Protein AF-A0A0G4KT02-F1 (afdb_monomer)

Secondary structure (DSSP, 8-state):
--------------------------------------PPPTT--TTS---TTT-TTT---HHHHHT-TTS-HHHHHS------GGGHHHHHHHHHHHHHHHHH-----------STT--HHHHHHHHHHHS--EEEEEEESTTSHHHHHHHHHHH-HHHHTT-SS--EEEEE-SS---STTHHHHSPPHHHHHHHHHHHHT-

Solvent-accessible surface area (backbone atoms only — not comparable to full-atom values): 13321 Å² total; per-residue (Å²): 140,84,84,87,87,88,79,90,83,81,91,79,91,79,86,83,80,93,80,88,82,86,88,88,81,85,76,81,77,79,70,76,73,69,80,71,68,86,71,75,59,95,84,70,66,94,80,61,86,79,57,49,80,74,36,86,91,63,29,83,42,74,68,55,58,54,71,41,83,88,56,55,71,67,73,56,74,47,89,81,78,88,72,58,78,93,51,55,61,54,59,37,49,52,58,20,48,53,50,41,34,74,74,70,70,54,86,82,89,86,82,82,70,94,40,86,77,85,47,69,58,66,67,51,44,55,50,32,49,73,65,19,52,50,78,38,76,44,63,55,35,54,68,94,24,73,53,46,56,52,47,48,56,47,58,68,35,69,77,35,40,78,35,48,73,31,76,70,42,71,47,36,7,50,90,61,80,90,44,84,94,50,36,77,77,38,38,65,44,40,68,62,52,38,54,49,54,52,56,46,75,73,99

Foldseek 3Di:
DDDDDDDDDDDDDDDDDDDDDDDDDDDDPPPPPPPPPDDDDVPDDPDDDDPLCPPLVNNPDPVNVLVDPPDDPCVNPDDDDDDDLFCVCVVLLVLLQVVCCVPVVDHDDDDDQVDLPPTDLPVVLVVCLVVLAAEAFDAAAPPPDSLVVNQVSQCPDPSNVVSHPFRHHYQYFHPDDQDDVCNVVRGRGSVNSNVVVVVRVVD

Organism: Verticillium longisporum (NCBI:txid100787)

Mean predicted aligned error: 16.71 Å

Nearest PDB structures (foldseek):
  1olx-assembly1_B-2  TM=9.847E-01  e=4.112E-10  Homo sapiens
  2beu-assembly1_B  TM=9.847E-01  e=1.468E-09  Homo sapiens
  2bew-assembly1_B  TM=9.847E-01  e=2.243E-09  Homo sapiens
  1umd-assembly1_D  TM=9.833E-01  e=1.152E-07  Thermus thermophilus
  1qs0-assembly1_B-2  TM=9.421E-01  e=9.602E-08  Pseudomonas putida

Structure (mmCIF, N/CA/C/O backbone):
data_AF-A0A0G4KT02-F1
#
_entry.id   AF-A0A0G4KT02-F1
#
loop_
_atom_site.group_PDB
_atom_site.id
_atom_site.type_symbol
_atom_site.label_atom_id
_atom_site.label_alt_id
_atom_site.label_comp_id
_atom_site.label_asym_id
_atom_site.label_entity_id
_atom_site.label_seq_id
_atom_site.pdbx_PDB_ins_code
_atom_site.Cartn_x
_atom_site.Cartn_y
_atom_site.Cartn_z
_atom_site.occupancy
_atom_site.B_iso_or_equiv
_atom_site.auth_seq_id
_atom_site.auth_comp_id
_atom_site.auth_asym_id
_atom_site.auth_atom_id
_atom_site.pdbx_PDB_model_num
ATOM 1 N N . MET A 1 1 ? 73.104 -43.450 4.429 1.00 35.16 1 MET A N 1
ATOM 2 C CA . MET A 1 1 ? 73.882 -43.565 3.170 1.00 35.16 1 MET A CA 1
ATOM 3 C C . MET A 1 1 ? 73.059 -42.929 2.061 1.00 35.16 1 MET A C 1
ATOM 5 O O . MET A 1 1 ? 71.921 -43.330 1.926 1.00 35.16 1 MET A O 1
ATOM 9 N N . LYS A 1 2 ? 73.488 -41.947 1.274 1.00 35.50 2 LYS A N 1
ATOM 10 C CA . LYS A 1 2 ? 74.713 -41.144 1.211 1.00 35.50 2 LYS A CA 1
ATOM 11 C C . LYS A 1 2 ? 74.289 -39.761 0.696 1.00 35.50 2 LYS A C 1
ATOM 13 O O . LYS A 1 2 ? 73.490 -39.660 -0.227 1.00 35.50 2 LYS A O 1
ATOM 18 N N . LEU A 1 3 ? 74.832 -38.737 1.340 1.00 27.72 3 LEU A N 1
ATOM 19 C CA . LEU A 1 3 ? 74.834 -37.345 0.917 1.00 27.72 3 LEU A CA 1
ATOM 20 C C . LEU A 1 3 ? 75.846 -37.136 -0.226 1.00 27.72 3 LEU A C 1
ATOM 22 O O . LEU A 1 3 ? 76.930 -37.711 -0.155 1.00 27.72 3 LEU A O 1
ATOM 26 N N . SER A 1 4 ? 75.476 -36.223 -1.141 1.00 33.12 4 SER A N 1
ATOM 27 C CA . SER A 1 4 ? 76.313 -35.181 -1.784 1.00 33.12 4 SER A CA 1
ATOM 28 C C . SER A 1 4 ? 77.440 -35.625 -2.749 1.00 33.12 4 SER A C 1
ATOM 30 O O . SER A 1 4 ? 77.662 -36.825 -2.903 1.00 33.12 4 SER A O 1
ATOM 32 N N . PRO A 1 5 ? 78.238 -34.717 -3.367 1.00 53.31 5 PRO A N 1
ATOM 33 C CA . PRO A 1 5 ? 78.073 -33.291 -3.746 1.00 53.31 5 PRO A CA 1
ATOM 34 C C . PRO A 1 5 ? 78.621 -32.988 -5.183 1.00 53.31 5 PRO A C 1
ATOM 36 O O . PRO A 1 5 ? 78.974 -33.900 -5.922 1.00 53.31 5 PRO A O 1
ATOM 39 N N . LEU A 1 6 ? 78.844 -31.688 -5.471 1.00 33.28 6 LEU A N 1
ATOM 40 C CA . LEU A 1 6 ? 79.852 -31.066 -6.374 1.00 33.28 6 LEU A CA 1
ATOM 41 C C . LEU A 1 6 ? 79.262 -30.507 -7.688 1.00 33.28 6 LEU A C 1
ATOM 43 O O . LEU A 1 6 ? 78.519 -31.190 -8.368 1.00 33.28 6 LEU A O 1
ATOM 47 N N . ARG A 1 7 ? 79.582 -29.296 -8.159 1.00 34.81 7 ARG A N 1
ATOM 48 C CA . ARG A 1 7 ? 80.461 -28.216 -7.680 1.00 34.81 7 ARG A CA 1
ATOM 49 C C . ARG A 1 7 ? 80.182 -26.955 -8.515 1.00 34.81 7 ARG A C 1
ATOM 51 O O . ARG A 1 7 ? 79.863 -27.049 -9.694 1.00 34.81 7 ARG A O 1
ATOM 58 N N . ASN A 1 8 ? 80.399 -25.804 -7.886 1.00 34.53 8 ASN A N 1
ATOM 59 C CA . ASN A 1 8 ? 80.547 -24.469 -8.472 1.00 34.53 8 ASN A CA 1
ATOM 60 C C . ASN A 1 8 ? 81.383 -24.417 -9.763 1.00 34.53 8 ASN A C 1
ATOM 62 O O . ASN A 1 8 ? 82.453 -25.020 -9.808 1.00 34.53 8 ASN A O 1
ATOM 66 N N . ALA A 1 9 ? 81.028 -23.511 -10.681 1.00 34.69 9 ALA A N 1
ATOM 67 C CA . ALA A 1 9 ? 82.019 -22.692 -11.382 1.00 34.69 9 ALA A CA 1
ATOM 68 C C . ALA A 1 9 ? 81.416 -21.362 -11.864 1.00 34.69 9 ALA A C 1
ATOM 70 O O . ALA A 1 9 ? 80.317 -21.298 -12.403 1.00 34.69 9 ALA A O 1
ATOM 71 N N . ALA A 1 10 ? 82.166 -20.299 -11.606 1.00 35.16 10 ALA A N 1
ATOM 72 C CA . ALA A 1 10 ? 81.823 -18.900 -11.776 1.00 35.16 10 ALA A CA 1
ATOM 73 C C . ALA A 1 10 ? 81.964 -18.377 -13.224 1.00 35.16 10 ALA A C 1
ATOM 75 O O . ALA A 1 10 ? 82.681 -18.952 -14.035 1.00 35.16 10 ALA A O 1
ATOM 76 N N . ARG A 1 11 ? 81.424 -17.162 -13.422 1.00 32.84 11 ARG A N 1
ATOM 77 C CA . ARG A 1 11 ? 81.852 -16.100 -14.365 1.00 32.84 11 ARG A CA 1
ATOM 78 C C . ARG A 1 11 ? 81.685 -16.356 -15.871 1.00 32.84 11 ARG A C 1
ATOM 80 O O . ARG A 1 11 ? 82.490 -17.046 -16.481 1.00 32.84 11 ARG A O 1
ATOM 87 N N . ARG A 1 12 ? 80.854 -15.518 -16.506 1.00 30.81 12 ARG A N 1
ATOM 88 C CA . ARG A 1 12 ? 81.332 -14.549 -17.516 1.00 30.81 12 ARG A CA 1
ATOM 89 C C . ARG A 1 12 ? 80.257 -13.521 -17.867 1.00 30.81 12 ARG A C 1
ATOM 91 O O . ARG A 1 12 ? 79.160 -13.869 -18.278 1.00 30.81 12 ARG A O 1
ATOM 98 N N . ALA A 1 13 ? 80.617 -12.253 -17.703 1.00 39.06 13 ALA A N 1
ATOM 99 C CA . ALA A 1 13 ? 79.930 -11.127 -18.310 1.00 39.06 13 ALA A CA 1
ATOM 100 C C . ALA A 1 13 ? 80.112 -11.179 -19.833 1.00 39.06 13 ALA A C 1
ATOM 102 O O . ALA A 1 13 ? 81.234 -11.377 -20.300 1.00 39.06 13 ALA A O 1
ATOM 103 N N . LEU A 1 14 ? 79.037 -10.957 -20.586 1.00 33.41 14 LEU A N 1
ATOM 104 C CA . LEU A 1 14 ? 79.104 -10.550 -21.986 1.00 33.41 14 LEU A CA 1
ATOM 105 C C . LEU A 1 14 ? 77.884 -9.676 -22.300 1.00 33.41 14 LEU A C 1
ATOM 107 O O . LEU A 1 14 ? 76.748 -10.136 -22.248 1.00 33.41 14 LEU A O 1
ATOM 111 N N . ALA A 1 15 ? 78.138 -8.406 -22.600 1.00 40.41 15 ALA A N 1
ATOM 112 C CA . ALA A 1 15 ? 77.192 -7.535 -23.284 1.00 40.41 15 ALA A CA 1
ATOM 113 C C . ALA A 1 15 ? 77.293 -7.768 -24.802 1.00 40.41 15 ALA A C 1
ATOM 115 O O . ALA A 1 15 ? 78.390 -8.037 -25.296 1.00 40.41 15 ALA A O 1
ATOM 116 N N . PRO A 1 16 ? 76.195 -7.584 -25.549 1.00 39.22 16 PRO A N 1
ATOM 117 C CA . PRO A 1 16 ? 76.281 -7.006 -26.891 1.00 39.22 16 PRO A CA 1
ATOM 118 C C . PRO A 1 16 ? 75.271 -5.849 -27.020 1.00 39.22 16 PRO A C 1
ATOM 120 O O . PRO A 1 16 ? 74.102 -5.961 -26.673 1.00 39.22 16 PRO A O 1
ATOM 123 N N . SER A 1 17 ? 75.765 -4.628 -27.211 1.00 30.53 17 SER A N 1
ATOM 124 C CA . SER A 1 17 ? 75.920 -3.944 -28.505 1.00 30.53 17 SER A CA 1
ATOM 125 C C . SER A 1 17 ? 74.620 -3.318 -29.016 1.00 30.53 17 SER A C 1
ATOM 127 O O . SER A 1 17 ? 73.677 -3.998 -29.405 1.00 30.53 17 SER A O 1
ATOM 129 N N . ARG A 1 18 ? 74.625 -1.982 -29.035 1.00 35.19 18 ARG A N 1
ATOM 130 C CA . ARG A 1 18 ? 73.623 -1.120 -29.659 1.00 35.19 18 ARG A CA 1
ATOM 131 C C . ARG A 1 18 ? 73.418 -1.520 -31.122 1.00 35.19 18 ARG A C 1
ATOM 133 O O . ARG A 1 18 ? 74.377 -1.531 -31.888 1.00 35.19 18 ARG A O 1
ATOM 140 N N . THR A 1 19 ? 72.171 -1.731 -31.519 1.00 32.94 19 THR A N 1
ATOM 141 C CA . THR A 1 19 ? 71.766 -1.674 -32.925 1.00 32.94 19 THR A CA 1
ATOM 142 C C . THR A 1 19 ? 70.564 -0.749 -33.014 1.00 32.94 19 THR A C 1
ATOM 144 O O . THR A 1 19 ? 69.491 -1.026 -32.490 1.00 32.94 19 THR A O 1
ATOM 147 N N . SER A 1 20 ? 70.798 0.415 -33.605 1.00 38.41 20 SER A N 1
ATOM 148 C CA . SER A 1 20 ? 69.801 1.420 -33.936 1.00 38.41 20 SER A CA 1
ATOM 149 C C . SER A 1 20 ? 69.213 1.119 -35.312 1.00 38.41 20 SER A C 1
ATOM 151 O O . SER A 1 20 ? 69.963 1.107 -36.286 1.00 38.41 20 SER A O 1
ATOM 153 N N . CYS A 1 21 ? 67.896 0.971 -35.423 1.00 27.12 21 CYS A N 1
ATOM 154 C CA . CYS A 1 21 ? 67.166 1.441 -36.600 1.00 27.12 21 CYS A CA 1
ATOM 155 C C . CYS A 1 21 ? 65.684 1.623 -36.261 1.00 27.12 21 CYS A C 1
ATOM 157 O O . CYS A 1 21 ? 65.100 0.832 -35.526 1.00 27.12 21 CYS A O 1
ATOM 159 N N . LEU A 1 22 ? 65.136 2.736 -36.733 1.00 36.19 22 LEU A N 1
ATOM 160 C CA . LEU A 1 22 ? 63.852 3.315 -36.365 1.00 36.19 22 LEU A CA 1
ATOM 161 C C . LEU A 1 22 ? 62.730 2.896 -37.338 1.00 36.19 22 LEU A C 1
ATOM 163 O O . LEU A 1 22 ? 63.006 2.584 -38.488 1.00 36.19 22 LEU A O 1
ATOM 167 N N . THR A 1 23 ? 61.501 3.078 -36.836 1.00 34.91 23 THR A N 1
ATOM 168 C CA . THR A 1 23 ? 60.241 3.514 -37.486 1.00 34.91 23 THR A CA 1
ATOM 169 C C . THR A 1 23 ? 59.130 2.521 -37.876 1.00 34.91 23 THR A C 1
ATOM 171 O O . THR A 1 23 ? 59.315 1.500 -38.527 1.00 34.91 23 THR A O 1
ATOM 174 N N . SER A 1 24 ? 57.919 3.004 -37.542 1.00 35.91 24 SER A N 1
ATOM 175 C CA . SER A 1 24 ? 56.542 2.606 -37.889 1.00 35.91 24 SER A CA 1
ATOM 176 C C . SER A 1 24 ? 55.888 1.537 -37.000 1.00 35.91 24 SER A C 1
ATOM 178 O O . SER A 1 24 ? 56.468 0.495 -36.746 1.00 35.91 24 SER A O 1
ATOM 180 N N . SER A 1 25 ? 54.672 1.683 -36.471 1.00 37.66 25 SER A N 1
ATOM 181 C CA . SER A 1 25 ? 53.755 2.818 -36.285 1.00 37.66 25 SER A CA 1
ATOM 182 C C . SER A 1 25 ? 52.551 2.301 -35.481 1.00 37.66 25 SER A C 1
ATOM 184 O O . SER A 1 25 ? 52.018 1.249 -35.815 1.00 37.66 25 SER A O 1
ATOM 186 N N . LEU A 1 26 ? 52.103 3.092 -34.497 1.00 41.34 26 LEU 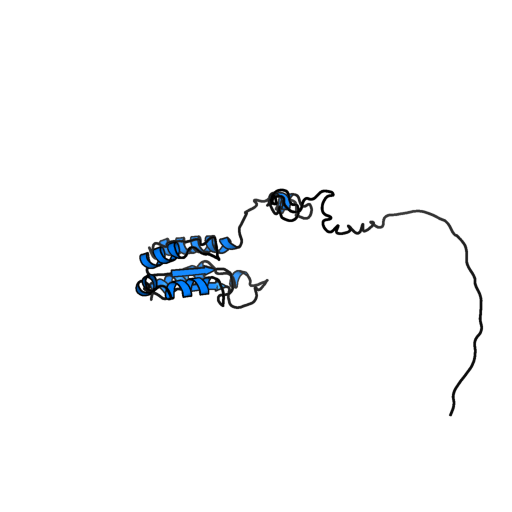A N 1
ATOM 187 C CA . LEU A 1 26 ? 50.754 3.102 -33.903 1.00 41.34 26 LEU A CA 1
ATOM 188 C C . LEU A 1 26 ? 50.296 1.851 -33.125 1.00 41.34 26 LEU A C 1
ATOM 190 O O . LEU A 1 26 ? 49.384 1.139 -33.531 1.00 41.34 26 LEU A O 1
ATOM 194 N N . ALA A 1 27 ? 50.821 1.687 -31.909 1.00 39.38 27 ALA A N 1
ATOM 195 C CA . ALA A 1 27 ? 49.980 1.206 -30.813 1.00 39.38 27 ALA A CA 1
ATOM 196 C C . ALA A 1 27 ? 49.241 2.430 -30.241 1.00 39.38 27 ALA A C 1
ATOM 198 O O . ALA A 1 27 ? 49.912 3.431 -29.960 1.00 39.38 27 ALA A O 1
ATOM 199 N N . PRO A 1 28 ? 47.904 2.417 -30.074 1.00 40.34 28 PRO A N 1
ATOM 200 C CA . PRO A 1 28 ? 47.253 3.491 -29.347 1.00 40.34 28 PRO A CA 1
ATOM 201 C C . PRO A 1 28 ? 47.807 3.430 -27.928 1.00 40.34 28 PRO A C 1
ATOM 203 O O . PRO A 1 28 ? 47.679 2.414 -27.242 1.00 40.34 28 PRO A O 1
ATOM 206 N N . SER A 1 29 ? 48.487 4.493 -27.504 1.00 41.72 29 SER A N 1
ATOM 207 C CA . SER A 1 29 ? 48.837 4.654 -26.105 1.00 41.72 29 SER A CA 1
ATOM 208 C C . SER A 1 29 ? 47.527 4.582 -25.336 1.00 41.72 29 SER A C 1
ATOM 210 O O . SER A 1 29 ? 46.707 5.496 -25.432 1.00 41.72 29 SER A O 1
ATOM 212 N N . LEU A 1 30 ? 47.309 3.493 -24.600 1.00 44.53 30 LEU A N 1
ATOM 213 C CA . LEU A 1 30 ? 46.376 3.499 -23.491 1.00 44.53 30 LEU A CA 1
ATOM 214 C C . LEU A 1 30 ? 46.944 4.521 -22.512 1.00 44.53 30 LEU A C 1
ATOM 216 O O . LEU A 1 30 ? 47.732 4.197 -21.628 1.00 44.53 30 LEU A O 1
ATOM 220 N N . THR A 1 31 ? 46.601 5.789 -22.725 1.00 43.00 31 THR A N 1
ATOM 221 C CA . THR A 1 31 ? 46.630 6.785 -21.677 1.00 43.00 31 THR A CA 1
ATOM 222 C C . THR A 1 31 ? 45.746 6.194 -20.600 1.00 43.00 31 THR A C 1
ATOM 224 O O . THR A 1 31 ? 44.521 6.199 -20.725 1.00 43.00 31 THR A O 1
ATOM 227 N N . LEU A 1 32 ? 46.371 5.605 -19.582 1.00 45.94 32 LEU A N 1
ATOM 228 C CA . LEU A 1 32 ? 45.765 5.472 -18.274 1.00 45.94 32 LEU A CA 1
ATOM 229 C C . LEU A 1 32 ? 45.279 6.878 -17.939 1.00 45.94 32 LEU A C 1
ATOM 231 O O . LEU A 1 32 ? 46.059 7.722 -17.503 1.00 45.94 32 LEU A O 1
ATOM 235 N N . LEU A 1 33 ? 44.005 7.153 -18.223 1.00 47.69 33 LEU A N 1
ATOM 236 C CA . LEU A 1 33 ? 43.271 8.206 -17.559 1.00 47.69 33 LEU A CA 1
ATOM 237 C C . LEU A 1 33 ? 43.391 7.826 -16.093 1.00 47.69 33 LEU A C 1
ATOM 239 O O . LEU A 1 33 ? 42.673 6.947 -15.612 1.00 47.69 33 LEU A O 1
ATOM 243 N N . SER A 1 34 ? 44.377 8.409 -15.406 1.00 42.75 34 SER A N 1
ATOM 244 C CA . SER A 1 34 ? 44.383 8.392 -13.961 1.00 42.75 34 SER A CA 1
ATOM 245 C C . SER A 1 34 ? 43.002 8.896 -13.598 1.00 42.75 34 SER A C 1
ATOM 247 O O . SER A 1 34 ? 42.608 10.002 -13.974 1.00 42.75 34 SER A O 1
ATOM 249 N N . ARG A 1 35 ? 42.203 8.044 -12.955 1.00 43.16 35 ARG A N 1
ATOM 250 C CA . ARG A 1 35 ? 41.035 8.537 -12.249 1.00 43.16 35 ARG A CA 1
ATOM 251 C C . ARG A 1 35 ? 41.606 9.490 -11.217 1.00 43.16 35 ARG A C 1
ATOM 253 O O . ARG A 1 35 ? 42.076 9.063 -10.166 1.00 43.16 35 ARG A O 1
ATOM 260 N N . ASN A 1 36 ? 41.654 10.767 -11.573 1.00 42.44 36 ASN A N 1
ATOM 261 C CA . ASN A 1 36 ? 41.927 11.829 -10.641 1.00 42.44 36 ASN A CA 1
ATOM 262 C C . ASN A 1 36 ? 40.736 11.769 -9.695 1.00 42.44 36 ASN A C 1
ATOM 264 O O . ASN A 1 36 ? 39.655 12.265 -10.012 1.00 42.44 36 ASN A O 1
ATOM 268 N N . TYR A 1 37 ? 40.906 11.076 -8.566 1.00 50.59 37 TYR A N 1
ATOM 269 C CA . TYR A 1 37 ? 40.075 11.333 -7.401 1.00 50.59 37 TYR A CA 1
ATOM 270 C C . TYR A 1 37 ? 40.005 12.846 -7.256 1.00 50.59 37 TYR A C 1
ATOM 272 O O . TYR A 1 37 ? 41.027 13.511 -7.435 1.00 50.59 37 TYR A O 1
ATOM 280 N N . SER A 1 38 ? 38.808 13.381 -7.017 1.00 53.62 38 SER A N 1
ATOM 281 C CA . SER A 1 38 ? 38.590 14.820 -6.940 1.00 53.62 38 SER A CA 1
ATOM 282 C C . SER A 1 38 ? 39.555 15.419 -5.916 1.00 53.62 38 SER A C 1
ATOM 284 O O . SER A 1 38 ? 39.318 15.361 -4.710 1.00 53.62 38 SER A O 1
ATOM 286 N N . SER A 1 39 ? 40.669 15.973 -6.382 1.00 57.00 39 SER A N 1
ATOM 287 C CA . SER A 1 39 ? 41.474 16.864 -5.572 1.00 57.00 39 SER A CA 1
ATOM 288 C C . SER A 1 39 ? 40.612 18.096 -5.356 1.00 57.00 39 SER A C 1
ATOM 290 O O . SER A 1 39 ? 40.111 18.672 -6.325 1.00 57.00 39 SER A O 1
ATOM 292 N N . HIS A 1 40 ? 40.399 18.479 -4.099 1.00 53.66 40 HIS A N 1
ATOM 293 C CA . HIS A 1 40 ? 39.738 19.742 -3.801 1.00 53.66 40 HIS A CA 1
ATOM 294 C C . HIS A 1 40 ? 40.488 20.877 -4.515 1.00 53.66 40 HIS A C 1
ATOM 296 O O . HIS A 1 40 ? 41.718 20.855 -4.607 1.00 53.66 40 HIS A O 1
ATOM 302 N N . ALA A 1 41 ? 39.754 21.849 -5.059 1.00 59.69 41 ALA A N 1
ATOM 303 C CA . ALA A 1 41 ? 40.385 22.999 -5.691 1.00 59.69 41 ALA A CA 1
ATOM 304 C C . ALA A 1 41 ? 41.272 23.727 -4.661 1.00 59.69 41 ALA A C 1
ATOM 306 O O . ALA A 1 41 ? 40.865 23.849 -3.497 1.00 59.69 41 ALA A O 1
ATOM 307 N N . PRO A 1 42 ? 42.462 24.224 -5.049 1.00 49.34 42 PRO A N 1
ATOM 308 C CA . PRO A 1 42 ? 43.266 25.044 -4.154 1.00 49.34 42 PRO A CA 1
ATOM 309 C C . PRO A 1 42 ? 42.415 26.251 -3.723 1.00 49.34 42 PRO A C 1
ATOM 311 O O . PRO A 1 42 ? 41.955 27.007 -4.576 1.00 49.34 42 PRO A O 1
ATOM 314 N N . ASN A 1 43 ? 42.181 26.389 -2.409 1.00 60.69 43 ASN A N 1
ATOM 315 C CA . ASN A 1 43 ? 41.276 27.343 -1.727 1.00 60.69 43 ASN A CA 1
ATOM 316 C C . ASN A 1 43 ? 39.820 26.900 -1.452 1.00 60.69 43 ASN A C 1
ATOM 318 O O . ASN A 1 43 ? 38.989 27.745 -1.109 1.00 60.69 43 ASN A O 1
ATOM 322 N N . ALA A 1 44 ? 39.484 25.608 -1.528 1.00 57.38 44 ALA A N 1
ATOM 323 C CA . ALA A 1 44 ? 38.167 25.127 -1.100 1.00 57.38 44 ALA A CA 1
ATOM 324 C C . ALA A 1 44 ? 37.931 25.378 0.409 1.00 57.38 44 ALA A C 1
ATOM 326 O O . ALA A 1 44 ? 38.581 24.779 1.265 1.00 57.38 44 ALA A O 1
ATOM 327 N N . LYS A 1 45 ? 36.992 26.273 0.748 1.00 58.81 45 LYS A N 1
ATOM 328 C CA . LYS A 1 45 ? 36.535 26.501 2.129 1.00 58.81 45 LYS A CA 1
ATOM 329 C C . LYS A 1 45 ? 35.453 25.474 2.471 1.00 58.81 45 LYS A C 1
ATOM 331 O O . LYS A 1 45 ? 34.431 25.421 1.799 1.00 58.81 45 LYS A O 1
ATOM 336 N N . LEU A 1 46 ? 35.664 24.703 3.538 1.00 56.88 46 LEU A N 1
ATOM 337 C CA . LEU A 1 46 ? 34.838 23.550 3.940 1.00 56.88 46 LEU A CA 1
ATOM 338 C C . LEU A 1 46 ? 33.382 23.878 4.343 1.00 56.88 46 LEU A C 1
ATOM 340 O O . LEU A 1 46 ? 32.601 22.956 4.532 1.00 56.88 46 LEU A O 1
ATOM 344 N N . ASN A 1 47 ? 33.005 25.159 4.444 1.00 51.81 47 ASN A N 1
ATOM 345 C CA . ASN A 1 47 ? 31.740 25.599 5.051 1.00 51.81 47 ASN A CA 1
ATOM 346 C C . ASN A 1 47 ? 30.954 26.612 4.194 1.00 51.81 47 ASN A C 1
ATOM 348 O O . ASN A 1 47 ? 30.325 27.519 4.736 1.00 51.81 47 ASN A O 1
ATOM 352 N N . LEU A 1 48 ? 31.011 26.519 2.865 1.00 63.97 48 LEU A N 1
ATOM 353 C CA . LEU A 1 48 ? 30.020 27.206 2.028 1.00 63.97 48 LEU A CA 1
ATOM 354 C C . LEU A 1 48 ? 28.775 26.316 1.898 1.00 63.97 48 LEU A C 1
ATOM 356 O O . LEU A 1 48 ? 28.930 25.093 1.840 1.00 63.97 48 LEU A O 1
ATOM 360 N N . PRO A 1 49 ? 27.553 26.883 1.844 1.00 53.69 49 PRO A N 1
ATOM 361 C CA . PRO A 1 49 ? 26.386 26.110 1.443 1.00 53.69 49 PRO A CA 1
ATOM 362 C C . PRO A 1 49 ? 26.680 25.483 0.078 1.00 53.69 49 PRO A C 1
ATOM 364 O O . PRO A 1 49 ? 27.040 26.181 -0.870 1.00 53.69 49 PRO A O 1
ATOM 367 N N . ILE A 1 50 ? 26.612 24.153 0.019 1.00 55.06 50 ILE A N 1
ATOM 368 C CA . ILE A 1 50 ? 26.920 23.388 -1.186 1.00 55.06 50 ILE A CA 1
ATOM 369 C C . ILE A 1 50 ? 25.877 23.754 -2.233 1.00 55.06 50 ILE A C 1
ATOM 371 O O . ILE A 1 50 ? 24.697 23.436 -2.094 1.00 55.06 50 ILE A O 1
ATOM 375 N N . ASP A 1 51 ? 26.324 24.424 -3.286 1.00 57.81 51 ASP A N 1
ATOM 376 C CA . ASP A 1 51 ? 25.520 24.594 -4.479 1.00 57.81 51 ASP A CA 1
ATOM 377 C C . ASP A 1 51 ? 25.546 23.277 -5.267 1.00 57.81 51 ASP A C 1
ATOM 379 O O . ASP A 1 51 ? 26.517 22.903 -5.939 1.00 57.81 51 ASP A O 1
ATOM 383 N N . TYR A 1 52 ? 24.461 22.522 -5.117 1.00 58.06 52 TYR A N 1
ATOM 384 C CA . TYR A 1 52 ? 24.282 21.221 -5.750 1.00 58.06 52 TYR A CA 1
ATOM 385 C C . TYR A 1 52 ? 24.237 21.312 -7.283 1.00 58.06 52 TYR A C 1
ATOM 387 O O . TYR A 1 52 ? 24.460 20.302 -7.946 1.00 58.06 52 TYR A O 1
ATOM 395 N N . ALA A 1 53 ? 23.996 22.498 -7.860 1.00 57.00 53 ALA A N 1
ATOM 396 C CA . ALA A 1 53 ? 23.992 22.688 -9.309 1.00 57.00 53 ALA A CA 1
ATOM 397 C C . ALA A 1 53 ? 25.406 22.733 -9.912 1.00 57.00 53 ALA A C 1
ATOM 399 O O . ALA A 1 53 ? 25.593 22.358 -11.068 1.00 57.00 53 ALA A O 1
ATOM 400 N N . THR A 1 54 ? 26.404 23.172 -9.143 1.00 55.75 54 THR A N 1
ATOM 401 C CA . THR A 1 54 ? 27.776 23.407 -9.627 1.00 55.75 54 THR A CA 1
ATOM 402 C C . THR A 1 54 ? 28.761 22.308 -9.231 1.00 55.75 54 THR A C 1
ATOM 404 O O . THR A 1 54 ? 29.828 22.177 -9.834 1.00 55.75 54 THR A O 1
ATOM 407 N N . THR A 1 55 ? 28.412 21.472 -8.251 1.00 64.12 55 THR A N 1
ATOM 408 C CA . THR A 1 55 ? 29.270 20.375 -7.786 1.00 64.12 55 THR A CA 1
ATOM 409 C C . THR A 1 55 ? 29.233 19.209 -8.775 1.00 64.12 55 THR A C 1
ATOM 411 O O . THR A 1 55 ? 28.243 18.493 -8.842 1.00 64.12 55 THR A O 1
ATOM 414 N N . SER A 1 56 ? 30.319 18.953 -9.506 1.00 55.84 56 SER A N 1
ATOM 415 C CA . SER A 1 56 ? 30.381 17.932 -10.573 1.00 55.84 56 SER A CA 1
ATOM 416 C C . SER A 1 56 ? 29.962 16.511 -10.160 1.00 55.84 56 SER A C 1
ATOM 418 O O . SER A 1 56 ? 29.452 15.767 -10.993 1.00 55.84 56 SER A O 1
ATOM 420 N N . LEU A 1 57 ? 30.136 16.135 -8.887 1.00 57.50 57 LEU A N 1
ATOM 421 C CA . LEU A 1 57 ? 29.704 14.838 -8.343 1.00 57.50 57 LEU A CA 1
ATOM 422 C C . LEU A 1 57 ? 28.235 14.791 -7.897 1.00 57.50 57 LEU A C 1
ATOM 424 O O . LEU A 1 57 ? 27.699 13.702 -7.753 1.00 57.50 57 LEU A O 1
ATOM 428 N N . LEU A 1 58 ? 27.598 15.936 -7.646 1.00 52.00 58 LEU A N 1
ATOM 429 C CA . LEU A 1 58 ? 26.223 16.016 -7.128 1.00 52.00 58 LEU A CA 1
ATOM 430 C C . LEU A 1 58 ? 25.249 16.680 -8.118 1.00 52.00 58 LEU A C 1
ATOM 432 O O . LEU A 1 58 ? 24.037 16.551 -7.966 1.00 52.00 58 LEU A O 1
ATOM 436 N N . ALA A 1 59 ? 25.761 17.320 -9.174 1.00 59.12 59 ALA A N 1
ATOM 437 C CA . ALA A 1 59 ? 25.012 17.966 -10.248 1.00 59.12 59 ALA A CA 1
ATOM 438 C C . ALA A 1 59 ? 24.493 16.946 -11.277 1.00 59.12 59 ALA A C 1
ATOM 440 O O . ALA A 1 59 ? 24.702 17.079 -12.488 1.00 59.12 59 ALA A O 1
ATOM 441 N N . HIS A 1 60 ? 23.804 15.905 -10.809 1.00 61.19 60 HIS A N 1
ATOM 442 C CA . HIS A 1 60 ? 23.135 14.920 -11.657 1.00 61.19 60 HIS A CA 1
ATOM 443 C C . HIS A 1 60 ? 21.825 15.489 -12.210 1.00 61.19 60 HIS A C 1
ATOM 445 O O . HIS A 1 60 ? 20.724 15.045 -11.891 1.00 61.19 60 HIS A O 1
ATOM 451 N N . SER A 1 61 ? 21.940 16.514 -13.053 1.00 65.69 61 SER A N 1
ATOM 452 C CA . SER A 1 61 ? 20.834 16.956 -13.890 1.00 65.69 61 SER A CA 1
ATOM 453 C C . SER A 1 61 ? 20.774 16.094 -15.153 1.00 65.69 61 SER A C 1
ATOM 455 O O . SER A 1 61 ? 21.792 15.595 -15.639 1.00 65.69 61 SER A O 1
ATOM 457 N N . SER A 1 62 ? 19.583 15.962 -15.739 1.00 65.38 62 SER A N 1
ATOM 458 C CA . SER A 1 62 ? 19.428 15.304 -17.040 1.00 65.38 62 SER A CA 1
ATOM 459 C C . SER A 1 62 ? 20.307 15.945 -18.119 1.00 65.38 62 SER A C 1
ATOM 461 O O . SER A 1 62 ? 20.800 15.245 -18.989 1.00 65.38 62 SER A O 1
ATOM 463 N N . GLN A 1 63 ? 20.549 17.258 -18.049 1.00 70.00 63 GLN A N 1
ATOM 464 C CA . GLN A 1 63 ? 21.410 17.977 -18.995 1.00 70.00 63 GLN A CA 1
ATOM 465 C C . GLN A 1 63 ? 22.886 17.590 -18.837 1.00 70.00 63 GLN A C 1
ATOM 467 O O . GLN A 1 63 ? 23.577 17.413 -19.836 1.00 70.00 63 GLN A O 1
ATOM 472 N N . THR A 1 64 ? 23.348 17.382 -17.600 1.00 71.31 64 THR A N 1
ATOM 473 C CA . THR A 1 64 ? 24.712 16.914 -17.311 1.00 71.31 64 THR A CA 1
ATOM 474 C C . THR A 1 64 ? 24.937 15.509 -17.868 1.00 71.31 64 THR A C 1
ATOM 476 O O . THR A 1 64 ? 25.972 15.243 -18.470 1.00 71.31 64 THR A O 1
ATOM 479 N N . ALA A 1 65 ? 23.948 14.617 -17.730 1.00 66.38 65 ALA A N 1
ATOM 480 C CA . ALA A 1 65 ? 24.022 13.274 -18.302 1.00 66.38 65 ALA A CA 1
ATOM 481 C C . ALA A 1 65 ? 24.141 13.320 -19.836 1.00 66.38 65 ALA A C 1
ATOM 483 O O . ALA A 1 65 ? 25.005 12.653 -20.400 1.00 66.38 65 ALA A O 1
ATOM 484 N N . LEU A 1 66 ? 23.348 14.170 -20.501 1.00 70.25 66 LEU A N 1
ATOM 485 C CA . LEU A 1 66 ? 23.345 14.331 -21.963 1.00 70.25 66 LEU A CA 1
ATOM 486 C C . LEU A 1 66 ? 24.650 14.916 -22.528 1.00 70.25 66 LEU A C 1
ATOM 488 O O . LEU A 1 66 ? 24.965 14.686 -23.695 1.00 70.25 66 LEU A O 1
ATOM 492 N N . ALA A 1 67 ? 25.422 15.642 -21.715 1.00 73.06 67 ALA A N 1
ATOM 493 C CA . ALA A 1 67 ? 26.745 16.139 -22.091 1.00 73.06 67 ALA A CA 1
ATOM 494 C C . ALA A 1 67 ? 27.812 15.025 -22.164 1.00 73.06 67 ALA A C 1
ATOM 496 O O . ALA A 1 67 ? 28.887 15.237 -22.725 1.00 73.06 67 ALA A O 1
ATOM 497 N N . THR A 1 68 ? 27.523 13.835 -21.626 1.00 72.94 68 THR A N 1
ATOM 498 C CA . THR A 1 68 ? 28.446 12.695 -21.632 1.00 72.94 68 THR A CA 1
ATOM 499 C C . THR A 1 68 ? 28.536 12.094 -23.033 1.00 72.94 68 THR A C 1
ATOM 501 O O . THR A 1 68 ? 27.529 11.719 -23.636 1.00 72.94 68 THR A O 1
ATOM 504 N N . THR A 1 69 ? 29.756 11.962 -23.556 1.00 76.50 69 THR A N 1
ATOM 505 C CA . THR A 1 69 ? 30.020 11.386 -24.885 1.00 76.50 69 THR A CA 1
ATOM 506 C C . THR A 1 69 ? 29.726 9.890 -24.972 1.00 76.50 69 THR A C 1
ATOM 508 O O . THR A 1 69 ? 29.545 9.383 -26.076 1.00 76.50 69 THR A O 1
ATOM 511 N N . ASP A 1 70 ? 29.643 9.210 -23.826 1.00 79.56 70 ASP A N 1
ATOM 512 C CA . ASP A 1 70 ? 29.418 7.763 -23.722 1.00 79.56 70 ASP A CA 1
ATOM 513 C C . ASP A 1 70 ? 27.978 7.349 -24.070 1.00 79.56 70 ASP A C 1
ATOM 515 O O . ASP A 1 70 ? 27.715 6.179 -24.344 1.00 79.56 70 ASP A O 1
ATOM 519 N N . LEU A 1 71 ? 27.034 8.298 -24.090 1.00 74.00 71 LEU A N 1
ATOM 520 C CA . LEU A 1 71 ? 25.656 8.029 -24.493 1.00 74.00 71 LEU A CA 1
ATOM 521 C C . LEU A 1 71 ? 25.511 8.051 -26.027 1.00 74.00 71 LEU A C 1
ATOM 523 O O . LEU A 1 71 ? 26.000 8.980 -26.690 1.00 74.00 71 LEU A O 1
ATOM 527 N N . PRO A 1 72 ? 24.787 7.087 -26.626 1.00 80.56 72 PRO A N 1
ATOM 528 C CA . PRO A 1 72 ? 24.514 7.094 -28.060 1.00 80.56 72 PRO A CA 1
ATOM 529 C C . PRO A 1 72 ? 23.730 8.353 -28.461 1.00 80.56 72 PRO A C 1
ATOM 531 O O . PRO A 1 72 ? 22.960 8.903 -27.672 1.00 80.56 72 PRO A O 1
ATOM 534 N N . ALA A 1 73 ? 23.939 8.840 -29.689 1.00 78.81 73 ALA A N 1
ATOM 535 C CA . ALA A 1 73 ? 23.342 10.093 -30.171 1.00 78.81 73 ALA A CA 1
ATOM 536 C C . ALA A 1 73 ? 21.801 10.084 -30.112 1.00 78.81 73 ALA A C 1
ATOM 538 O O . ALA A 1 73 ? 21.187 11.105 -29.814 1.00 78.81 73 ALA A O 1
ATOM 539 N N . GLU A 1 74 ? 21.191 8.914 -30.304 1.00 78.69 74 GLU A N 1
ATOM 540 C CA . GLU A 1 74 ? 19.745 8.694 -30.185 1.00 78.69 74 GLU A CA 1
ATOM 541 C C . GLU A 1 74 ? 19.232 8.954 -28.761 1.00 78.69 74 GLU A C 1
ATOM 543 O O . GLU A 1 74 ? 18.245 9.662 -28.573 1.00 78.69 74 GLU A O 1
ATOM 548 N N . ALA A 1 75 ? 19.947 8.462 -27.742 1.00 72.88 75 ALA A N 1
ATOM 549 C CA . ALA A 1 75 ? 19.609 8.704 -26.339 1.00 72.88 75 ALA A CA 1
ATOM 550 C C . ALA A 1 75 ? 19.833 10.169 -25.928 1.00 72.88 75 ALA A C 1
ATOM 552 O O . ALA A 1 75 ? 19.191 10.647 -24.996 1.00 72.88 75 ALA A O 1
ATOM 553 N N . ARG A 1 76 ? 20.715 10.895 -26.634 1.00 73.00 76 ARG A N 1
ATOM 554 C CA . ARG A 1 76 ? 20.966 12.324 -26.395 1.00 73.00 76 ARG A CA 1
ATOM 555 C C . ARG A 1 76 ? 19.887 13.248 -26.966 1.00 73.00 76 ARG A C 1
ATOM 557 O O . ARG A 1 76 ? 19.645 14.312 -26.404 1.00 73.00 76 ARG A O 1
ATOM 564 N N . ALA A 1 77 ? 19.254 12.854 -28.068 1.00 77.06 77 ALA A N 1
ATOM 565 C CA . ALA A 1 77 ? 18.189 13.620 -28.718 1.00 77.06 77 ALA A CA 1
ATOM 566 C C . ALA A 1 77 ? 16.772 13.205 -28.271 1.00 77.06 77 ALA A C 1
ATOM 568 O O . ALA A 1 77 ? 15.794 13.853 -28.645 1.00 77.06 77 ALA A O 1
ATOM 569 N N . GLY A 1 78 ? 16.651 12.122 -27.497 1.00 76.75 78 GLY A N 1
ATOM 570 C CA . GLY A 1 78 ? 15.371 11.589 -27.040 1.00 76.75 78 GLY A CA 1
ATOM 571 C C . GLY A 1 78 ? 14.671 12.453 -25.976 1.00 76.75 78 GLY A C 1
ATOM 572 O O . GLY A 1 78 ? 15.308 13.252 -25.284 1.00 76.75 78 GLY A O 1
ATOM 573 N N . PRO A 1 79 ? 13.346 12.288 -25.802 1.00 69.94 79 PRO A N 1
ATOM 574 C CA . PRO A 1 79 ? 12.606 12.952 -24.737 1.00 69.94 79 PRO A CA 1
ATOM 575 C C . PRO A 1 79 ? 13.033 12.405 -23.367 1.00 69.94 79 PRO A C 1
ATOM 577 O O . PRO A 1 79 ? 12.740 11.264 -23.011 1.00 69.94 79 PRO A O 1
ATOM 580 N N . THR A 1 80 ? 13.710 13.230 -22.568 1.00 55.66 80 THR A N 1
ATOM 581 C CA . THR A 1 80 ? 14.131 12.836 -21.219 1.00 55.66 80 THR A CA 1
ATOM 582 C C . THR A 1 80 ? 12.992 13.010 -20.222 1.00 55.66 80 THR A C 1
ATOM 584 O O . THR A 1 80 ? 12.663 14.130 -19.826 1.00 55.66 80 THR A O 1
ATOM 587 N N . LYS A 1 81 ? 12.412 11.900 -19.755 1.00 51.81 81 LYS A N 1
ATOM 588 C CA . LYS A 1 81 ? 11.475 11.912 -18.625 1.00 51.81 81 LYS A CA 1
ATOM 589 C C . LYS A 1 81 ? 12.266 11.850 -17.318 1.00 51.81 81 LYS A C 1
ATOM 591 O O . LYS A 1 81 ? 12.922 10.854 -17.029 1.00 51.81 81 LYS A O 1
ATOM 596 N N . LYS A 1 82 ? 12.200 12.911 -16.511 1.00 48.97 82 LYS A N 1
ATOM 597 C CA . LYS A 1 82 ? 12.674 12.867 -15.121 1.00 48.97 82 LYS A CA 1
ATOM 598 C C . LYS A 1 82 ? 11.626 12.121 -14.303 1.00 48.97 82 LYS A C 1
ATOM 600 O O . LYS A 1 82 ? 10.530 12.635 -14.108 1.00 48.97 82 LYS A O 1
ATOM 605 N N . MET A 1 83 ? 11.950 10.914 -13.862 1.00 51.47 83 MET A N 1
ATOM 606 C CA . MET A 1 83 ? 11.111 10.147 -12.949 1.00 51.47 83 MET A CA 1
ATOM 607 C C . MET A 1 83 ? 11.881 9.969 -11.649 1.00 51.47 83 MET A C 1
ATOM 609 O O . MET A 1 83 ? 12.985 9.431 -11.646 1.00 51.47 83 MET A O 1
ATOM 613 N N . ASN A 1 84 ? 11.325 10.467 -10.551 1.00 48.41 84 ASN A N 1
ATOM 614 C CA . ASN A 1 84 ? 11.828 10.121 -9.231 1.00 48.41 84 ASN A CA 1
ATOM 615 C C . ASN A 1 84 ? 11.446 8.656 -8.971 1.00 48.41 84 ASN A C 1
ATOM 617 O O . ASN A 1 84 ? 10.270 8.318 -9.106 1.00 48.41 84 ASN A O 1
ATOM 621 N N . LEU A 1 85 ? 12.409 7.796 -8.618 1.00 50.00 85 LEU A N 1
ATOM 622 C CA . LEU A 1 85 ? 12.137 6.377 -8.355 1.00 50.00 85 LEU A CA 1
ATOM 623 C C . LEU A 1 85 ? 11.085 6.196 -7.252 1.00 50.00 85 LEU A C 1
ATOM 625 O O . LEU A 1 85 ? 10.237 5.322 -7.357 1.00 50.00 85 LEU A O 1
ATOM 629 N N . PHE A 1 86 ? 11.046 7.082 -6.253 1.00 55.84 86 PHE A N 1
ATOM 630 C CA . PHE A 1 86 ? 10.030 7.024 -5.196 1.00 55.84 86 PHE A CA 1
ATOM 631 C C . PHE A 1 86 ? 8.601 7.326 -5.685 1.00 55.84 86 PHE A C 1
ATOM 633 O O . PHE A 1 86 ? 7.643 7.029 -4.982 1.00 55.84 86 PHE A O 1
ATOM 640 N N . GLN A 1 87 ? 8.447 7.909 -6.879 1.00 61.72 87 GLN A N 1
ATOM 641 C CA . GLN A 1 87 ? 7.159 8.294 -7.473 1.00 61.72 87 GLN A CA 1
ATOM 642 C C . GLN A 1 87 ? 6.724 7.346 -8.600 1.00 61.72 87 GLN A C 1
ATOM 644 O O . GLN A 1 87 ? 5.634 7.507 -9.140 1.00 61.72 87 GLN A O 1
ATOM 649 N N . ALA A 1 88 ? 7.548 6.362 -8.973 1.00 72.69 88 ALA A N 1
ATOM 650 C CA . ALA A 1 88 ? 7.201 5.377 -9.994 1.00 72.69 88 ALA A CA 1
ATOM 651 C C . ALA A 1 88 ? 5.853 4.660 -9.736 1.00 72.69 88 ALA A C 1
ATOM 653 O O . ALA A 1 88 ? 5.037 4.633 -10.665 1.00 72.69 88 ALA A O 1
ATOM 654 N N . PRO A 1 89 ? 5.522 4.201 -8.506 1.00 82.00 89 PRO A N 1
ATOM 655 C CA . PRO A 1 89 ? 4.243 3.534 -8.269 1.00 82.00 89 PRO A CA 1
ATOM 656 C C . PRO A 1 89 ? 3.038 4.478 -8.377 1.00 82.00 89 PRO A C 1
ATOM 658 O O . PRO A 1 89 ? 1.928 4.003 -8.602 1.00 82.00 89 PRO A O 1
ATOM 661 N N . LEU A 1 90 ? 3.226 5.803 -8.294 1.00 87.12 90 LEU A N 1
ATOM 662 C CA . LEU A 1 90 ? 2.131 6.776 -8.380 1.00 87.12 90 LEU A CA 1
ATOM 663 C C . LEU A 1 90 ? 1.390 6.679 -9.719 1.00 87.12 90 LEU A C 1
ATOM 665 O O . LEU A 1 90 ? 0.163 6.683 -9.748 1.00 87.12 90 LEU A O 1
ATOM 669 N N . TYR A 1 91 ? 2.120 6.538 -10.828 1.00 89.00 91 TYR A N 1
ATOM 670 C CA . TYR A 1 91 ? 1.513 6.419 -12.158 1.00 89.00 91 TYR A CA 1
ATOM 671 C C . TYR A 1 91 ? 0.729 5.111 -12.322 1.00 89.00 91 TYR A C 1
ATOM 673 O O . TYR A 1 91 ? -0.338 5.092 -12.943 1.00 89.00 91 TYR A O 1
ATOM 681 N N . THR A 1 92 ? 1.238 4.026 -11.737 1.00 91.38 92 THR A N 1
ATOM 682 C CA . THR A 1 92 ? 0.558 2.728 -11.697 1.00 91.38 92 THR A CA 1
ATOM 683 C C . THR A 1 92 ? -0.724 2.820 -10.869 1.00 91.38 92 THR A C 1
ATOM 685 O O . THR A 1 92 ? -1.765 2.340 -11.314 1.00 91.38 92 THR A O 1
ATOM 688 N N . CYS A 1 93 ? -0.684 3.511 -9.722 1.00 92.88 93 CYS A N 1
ATOM 689 C CA . CYS A 1 93 ? -1.860 3.791 -8.897 1.00 92.88 93 CYS A CA 1
ATOM 690 C C . CYS A 1 93 ? -2.904 4.619 -9.649 1.00 92.88 93 CYS A C 1
ATOM 692 O O . CYS A 1 93 ? -4.061 4.227 -9.670 1.00 92.88 93 CYS A O 1
ATOM 694 N N . MET A 1 94 ? -2.514 5.714 -10.313 1.00 93.62 94 MET A N 1
ATOM 695 C CA . MET A 1 94 ? -3.447 6.533 -11.102 1.00 93.62 94 MET A CA 1
ATOM 696 C C . MET A 1 94 ? -4.149 5.709 -12.186 1.00 93.62 94 MET A C 1
ATOM 698 O O . MET A 1 94 ? -5.359 5.809 -12.353 1.00 93.62 94 MET A O 1
ATOM 702 N N . SER A 1 95 ? -3.397 4.854 -12.885 1.00 94.19 95 SER A N 1
ATOM 703 C CA . SER A 1 95 ? -3.951 3.981 -13.926 1.00 94.19 95 SER A CA 1
ATOM 704 C C . SER A 1 95 ? -4.903 2.925 -13.350 1.00 94.19 95 SER A C 1
ATOM 706 O O . SER A 1 95 ? -5.902 2.587 -13.979 1.00 94.19 95 SER A O 1
ATOM 708 N N . ALA A 1 96 ? -4.601 2.391 -12.161 1.00 94.31 96 ALA A N 1
ATOM 709 C CA . ALA A 1 96 ? -5.455 1.420 -11.476 1.00 94.31 96 ALA A CA 1
ATOM 710 C C . ALA A 1 96 ? -6.740 2.068 -10.950 1.00 94.31 96 ALA A C 1
ATOM 712 O O . ALA A 1 96 ? -7.813 1.491 -11.095 1.00 94.31 96 ALA A O 1
ATOM 713 N N . ILE A 1 97 ? -6.624 3.273 -10.385 1.00 93.69 97 ILE A N 1
ATOM 714 C CA . ILE A 1 97 ? -7.751 4.067 -9.894 1.00 93.69 97 ILE A CA 1
ATOM 715 C C . ILE A 1 97 ? -8.686 4.399 -11.044 1.00 93.69 97 ILE A C 1
ATOM 717 O O . ILE A 1 97 ? -9.860 4.084 -10.939 1.00 93.69 97 ILE A O 1
ATOM 721 N N . GLN A 1 98 ? -8.172 4.915 -12.164 1.00 95.06 98 GLN A N 1
ATOM 722 C CA . GLN A 1 98 ? -9.003 5.228 -13.326 1.00 95.06 98 GLN A CA 1
ATOM 723 C C . GLN A 1 98 ? -9.858 4.023 -13.756 1.00 95.06 98 GLN A C 1
ATOM 725 O O . GLN A 1 98 ? -11.061 4.153 -13.950 1.00 95.06 98 GLN A O 1
ATOM 730 N N . ARG A 1 99 ? -9.256 2.829 -13.842 1.00 94.75 99 ARG A N 1
ATOM 731 C CA . ARG A 1 99 ? -9.992 1.596 -14.170 1.00 94.75 99 ARG A CA 1
ATOM 732 C C . ARG A 1 99 ? -11.023 1.227 -13.106 1.00 94.75 99 ARG A C 1
ATOM 734 O O . ARG A 1 99 ? -12.118 0.797 -13.442 1.00 94.75 99 ARG A O 1
ATOM 741 N N . ALA A 1 100 ? -10.679 1.381 -11.830 1.00 93.44 100 ALA A N 1
ATOM 742 C CA . ALA A 1 100 ? -11.597 1.101 -10.733 1.00 93.44 100 ALA A CA 1
ATOM 743 C C . ALA A 1 100 ? -12.795 2.067 -10.723 1.00 93.44 100 ALA A C 1
ATOM 745 O O . ALA A 1 100 ? -13.920 1.629 -10.509 1.00 93.44 100 ALA A O 1
ATOM 746 N N . GLU A 1 101 ? -12.585 3.352 -11.009 1.00 94.50 101 GLU A N 1
ATOM 747 C CA . GLU A 1 101 ? -13.659 4.344 -11.132 1.00 94.50 101 GLU A CA 1
ATOM 748 C C . GLU A 1 101 ? -14.576 4.032 -12.327 1.00 94.50 101 GL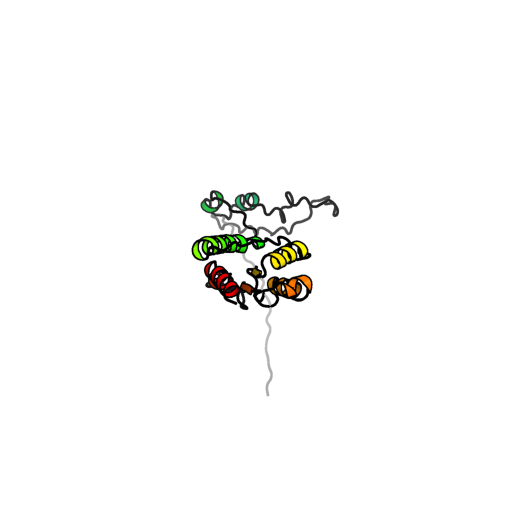U A C 1
ATOM 750 O O . GLU A 1 101 ? -15.797 4.070 -12.187 1.00 94.50 101 GLU A O 1
ATOM 755 N N . GLU A 1 102 ? -14.004 3.659 -13.477 1.00 95.38 102 GLU A N 1
ATOM 756 C CA . GLU A 1 102 ? -14.754 3.302 -14.690 1.00 95.38 102 GLU A CA 1
ATOM 757 C C . GLU A 1 102 ? -15.576 2.008 -14.531 1.00 95.38 102 GLU A C 1
ATOM 759 O O . GLU A 1 102 ? -16.722 1.950 -14.977 1.00 95.38 102 GLU A O 1
ATOM 764 N N . GLU A 1 103 ? -15.014 0.969 -13.904 1.00 95.38 103 GLU A N 1
ATOM 765 C CA . GLU A 1 103 ? -15.642 -0.358 -13.828 1.00 95.38 103 GLU A CA 1
ATOM 766 C C . GLU A 1 103 ? -16.502 -0.577 -12.576 1.00 95.38 103 GLU A C 1
ATOM 768 O O . GLU A 1 103 ? -17.527 -1.256 -12.649 1.00 95.38 103 GLU A O 1
ATOM 773 N N . LEU A 1 104 ? -16.091 -0.035 -11.424 1.00 92.38 104 LEU A N 1
ATOM 774 C CA . LEU A 1 104 ? -16.769 -0.239 -10.137 1.00 92.38 104 LEU A CA 1
ATOM 775 C C . LEU A 1 104 ? -17.624 0.969 -9.727 1.00 92.38 104 LEU A C 1
ATOM 777 O O . LEU A 1 104 ? -18.426 0.852 -8.803 1.00 92.38 104 LEU A O 1
ATOM 781 N N . GLY A 1 105 ? -17.467 2.126 -10.383 1.00 92.94 105 GLY A N 1
ATOM 782 C CA . GLY A 1 105 ? -18.203 3.348 -10.044 1.00 92.94 105 GLY A CA 1
ATOM 783 C C . GLY A 1 105 ? -17.834 3.930 -8.676 1.00 92.94 105 GLY A C 1
ATOM 784 O O . GLY A 1 105 ? -18.654 4.602 -8.050 1.00 92.94 105 GLY A O 1
ATOM 785 N N . ILE A 1 106 ? -16.627 3.640 -8.188 1.00 92.75 106 ILE A N 1
ATOM 786 C CA . ILE A 1 106 ? -16.125 4.123 -6.895 1.00 92.75 106 ILE A CA 1
ATOM 787 C C . ILE A 1 106 ? -15.416 5.471 -7.039 1.00 92.75 106 ILE A C 1
ATOM 789 O O . ILE A 1 106 ? -15.108 5.901 -8.144 1.00 92.75 106 ILE A O 1
ATOM 793 N N . SER A 1 107 ? -15.123 6.123 -5.913 1.00 93.19 107 SER A N 1
ATOM 794 C CA . SER A 1 107 ? -14.257 7.304 -5.865 1.00 93.19 107 SER A CA 1
ATOM 795 C C . SER A 1 107 ? -13.082 7.029 -4.939 1.00 93.19 107 SER A C 1
ATOM 797 O O . SER A 1 107 ? -13.291 6.639 -3.789 1.00 93.19 107 SER A O 1
ATOM 799 N N . VAL A 1 108 ? -11.856 7.209 -5.436 1.00 93.56 108 VAL A N 1
ATOM 800 C CA . VAL A 1 108 ? -10.641 6.879 -4.680 1.00 93.56 108 VAL A CA 1
ATOM 801 C C . VAL A 1 108 ? -9.819 8.131 -4.393 1.00 93.56 108 VAL A C 1
ATOM 803 O O . VAL A 1 108 ? -9.454 8.882 -5.296 1.00 93.56 108 VAL A O 1
ATOM 806 N N . GLU A 1 109 ? -9.463 8.333 -3.125 1.00 94.06 109 GLU A N 1
ATOM 807 C CA . GLU A 1 109 ? -8.527 9.384 -2.726 1.00 94.06 109 GLU A CA 1
ATOM 808 C C . GLU A 1 109 ? -7.082 8.895 -2.884 1.00 94.06 109 GLU A C 1
ATOM 810 O O . GLU A 1 109 ? -6.631 7.987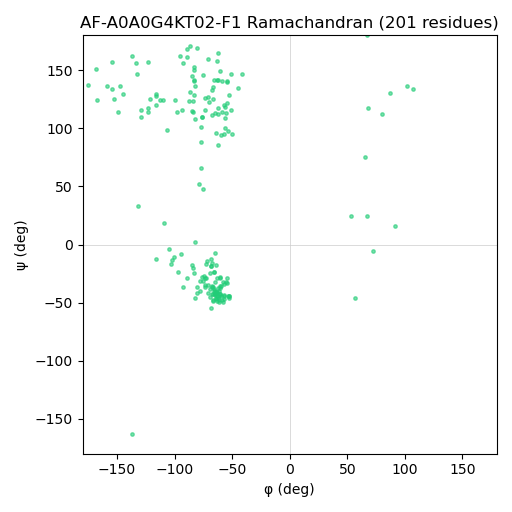 -2.186 1.00 94.06 109 GLU A O 1
ATOM 815 N N . LEU A 1 110 ? -6.337 9.504 -3.809 1.00 93.94 110 LEU A N 1
ATOM 816 C CA . LEU A 1 110 ? -4.921 9.209 -4.012 1.00 93.94 110 LEU A CA 1
ATOM 817 C C . LEU A 1 110 ? -4.048 10.168 -3.199 1.00 93.94 110 LEU A C 1
ATOM 819 O O . LEU A 1 110 ? -3.998 11.365 -3.486 1.00 93.94 110 LEU A O 1
ATOM 823 N N . ILE A 1 111 ? -3.311 9.628 -2.227 1.00 91.94 111 ILE A N 1
ATOM 824 C CA . ILE A 1 111 ? -2.369 10.387 -1.398 1.00 91.94 111 ILE A CA 1
ATOM 825 C C . ILE A 1 111 ? -0.936 9.998 -1.752 1.00 91.94 111 ILE A C 1
ATOM 827 O O . ILE A 1 111 ? -0.545 8.835 -1.670 1.00 91.94 111 ILE A O 1
ATOM 831 N N . ASP A 1 112 ? -0.138 11.001 -2.103 1.00 91.31 112 ASP A N 1
ATOM 832 C CA . ASP A 1 112 ? 1.308 10.881 -2.251 1.00 91.31 112 ASP A CA 1
ATOM 833 C C . ASP A 1 112 ? 1.997 11.381 -0.976 1.00 91.31 112 ASP A C 1
ATOM 835 O O . ASP A 1 112 ? 1.944 12.570 -0.661 1.00 91.31 112 ASP A O 1
ATOM 839 N N . LEU A 1 113 ? 2.658 10.472 -0.253 1.00 86.56 113 LEU A N 1
ATOM 840 C CA . LEU A 1 113 ? 3.306 10.785 1.023 1.00 86.56 113 LEU A CA 1
ATOM 841 C C . LEU A 1 113 ? 4.475 11.766 0.882 1.00 86.56 113 LEU A C 1
ATOM 843 O O . LEU A 1 113 ? 4.716 12.535 1.808 1.00 86.56 113 LEU A O 1
ATOM 847 N N . ARG A 1 114 ? 5.202 11.741 -0.248 1.00 86.31 114 ARG A N 1
ATOM 848 C CA . ARG A 1 114 ? 6.452 12.487 -0.544 1.00 86.31 114 ARG A CA 1
ATOM 849 C C . ARG A 1 114 ? 7.630 12.271 0.418 1.00 86.31 114 ARG A C 1
ATOM 851 O O . ARG A 1 114 ? 8.747 12.051 -0.043 1.00 86.31 114 ARG A O 1
ATOM 858 N N . THR A 1 115 ? 7.398 12.311 1.726 1.00 86.19 115 THR A N 1
ATOM 859 C CA . THR A 1 115 ? 8.375 12.133 2.801 1.00 86.19 115 THR A CA 1
ATOM 860 C C . THR A 1 115 ? 8.081 10.834 3.544 1.00 86.19 115 THR A C 1
ATOM 862 O O . THR A 1 115 ? 6.979 10.640 4.044 1.00 86.19 115 THR A O 1
ATOM 865 N N . ILE A 1 116 ? 9.072 9.942 3.637 1.00 87.12 116 ILE A N 1
ATOM 866 C CA . ILE A 1 116 ? 8.935 8.658 4.352 1.00 87.12 116 ILE A CA 1
ATOM 867 C C . ILE A 1 116 ? 9.113 8.841 5.865 1.00 87.12 116 ILE A C 1
ATOM 869 O O . ILE A 1 116 ? 8.452 8.173 6.655 1.00 87.12 116 ILE A O 1
ATOM 873 N N . TYR A 1 117 ? 10.011 9.736 6.282 1.00 86.25 117 TYR A N 1
ATOM 874 C CA . TYR A 1 117 ? 10.256 10.000 7.694 1.00 86.25 117 TYR A CA 1
ATOM 875 C C . TYR A 1 117 ? 10.774 11.432 7.925 1.00 86.25 117 TYR A C 1
ATOM 877 O O . TYR A 1 117 ? 11.796 11.792 7.335 1.00 86.25 117 TYR A O 1
ATOM 885 N N . PRO A 1 118 ? 10.124 12.233 8.792 1.00 92.44 118 PRO A N 1
ATOM 886 C CA . PRO A 1 118 ? 8.782 12.015 9.344 1.00 92.44 118 PRO A CA 1
ATOM 887 C C . PRO A 1 118 ? 7.720 12.132 8.236 1.00 92.44 118 PRO A C 1
ATOM 889 O O . PRO A 1 118 ? 7.765 13.063 7.435 1.00 92.44 118 PRO A O 1
ATOM 892 N N . TRP A 1 119 ? 6.787 11.182 8.166 1.00 92.44 119 TRP A N 1
ATOM 893 C CA . TRP A 1 119 ? 5.691 11.219 7.193 1.00 92.44 119 TRP A CA 1
ATOM 894 C C . TRP A 1 119 ? 4.450 11.903 7.773 1.00 92.44 119 TRP A C 1
ATOM 896 O O . TRP A 1 119 ? 4.263 11.956 8.991 1.00 92.44 119 TRP A O 1
ATOM 906 N N . ASP A 1 120 ? 3.606 12.433 6.891 1.00 92.38 120 ASP A N 1
ATOM 907 C CA . ASP A 1 120 ? 2.391 13.157 7.263 1.00 92.38 120 ASP A CA 1
ATOM 908 C C . ASP A 1 120 ? 1.266 12.193 7.680 1.00 92.38 120 ASP A C 1
ATOM 910 O O . ASP A 1 120 ? 0.455 11.745 6.865 1.00 92.38 120 ASP A O 1
ATOM 914 N N . LYS A 1 121 ? 1.252 11.847 8.972 1.00 94.44 121 LYS A N 1
ATOM 915 C CA . LYS A 1 121 ? 0.241 10.964 9.573 1.00 94.44 121 LYS A CA 1
ATOM 916 C C . LYS A 1 121 ? -1.153 11.577 9.556 1.00 94.44 121 LYS A C 1
ATOM 918 O O . LYS A 1 121 ? -2.128 10.867 9.330 1.00 94.44 121 LYS A O 1
ATOM 923 N N . GLU A 1 122 ? -1.249 12.882 9.790 1.00 94.94 122 GLU A N 1
ATOM 924 C CA . GLU A 1 122 ? -2.523 13.577 9.963 1.00 94.94 122 GLU A CA 1
ATOM 925 C C . GLU A 1 122 ? -3.356 13.531 8.680 1.00 94.94 122 GLU A C 1
ATOM 927 O O . GLU A 1 122 ? -4.528 13.148 8.717 1.00 94.94 122 GLU A O 1
ATOM 932 N N . THR A 1 123 ? -2.735 13.828 7.536 1.00 94.81 123 THR A N 1
ATOM 933 C CA . THR A 1 123 ? -3.407 13.773 6.231 1.00 94.81 123 THR A CA 1
ATOM 934 C C . THR A 1 123 ? -3.934 12.370 5.922 1.00 94.81 123 THR A C 1
ATOM 936 O O . THR A 1 123 ? -5.084 12.217 5.504 1.00 94.81 123 THR A O 1
ATOM 939 N N . VAL A 1 124 ? -3.131 11.331 6.174 1.00 95.62 124 VAL A N 1
ATOM 940 C CA . VAL A 1 124 ? -3.542 9.941 5.928 1.00 95.62 124 VAL A CA 1
ATOM 941 C C . VAL A 1 124 ? -4.664 9.523 6.869 1.00 95.62 124 VAL A C 1
ATOM 943 O O . VAL A 1 124 ? -5.666 8.989 6.408 1.00 95.62 124 VAL A O 1
ATOM 946 N N . PHE A 1 125 ? -4.546 9.792 8.170 1.00 96.62 125 PHE A N 1
ATOM 947 C CA . PHE A 1 125 ? -5.570 9.408 9.143 1.00 96.62 125 PHE A CA 1
ATOM 948 C C . PHE A 1 125 ? -6.906 10.088 8.851 1.00 96.62 125 PHE A C 1
ATOM 950 O O . PHE A 1 125 ? -7.950 9.445 8.906 1.00 96.62 125 PHE A O 1
ATOM 957 N N . ASN A 1 126 ? -6.893 11.365 8.466 1.00 96.81 126 ASN A N 1
ATOM 958 C CA . ASN A 1 126 ? -8.113 12.079 8.097 1.00 96.81 126 ASN A CA 1
ATOM 959 C C . ASN A 1 126 ? -8.792 11.476 6.857 1.00 96.81 126 ASN A C 1
ATOM 961 O O . ASN A 1 126 ? -10.013 11.318 6.854 1.00 96.81 126 ASN A O 1
ATOM 965 N N . SER A 1 127 ? -8.021 11.084 5.840 1.00 96.38 127 SER A N 1
ATOM 966 C CA . SER A 1 127 ? -8.559 10.404 4.653 1.00 96.38 127 SER A CA 1
ATOM 967 C C . SER A 1 127 ? -9.095 9.005 4.973 1.00 96.38 127 SER A C 1
ATOM 969 O O . SER A 1 127 ? -10.204 8.658 4.565 1.00 96.38 127 SER A O 1
ATOM 971 N N . VAL A 1 128 ? -8.381 8.221 5.787 1.00 96.62 128 VAL A N 1
ATOM 972 C CA . VAL A 1 128 ? -8.833 6.882 6.203 1.00 96.62 128 VAL A CA 1
ATOM 973 C C . VAL A 1 128 ? -10.104 6.967 7.047 1.00 96.62 128 VAL A C 1
ATOM 975 O O . VAL A 1 128 ? -11.040 6.214 6.813 1.00 96.62 128 VAL A O 1
ATOM 978 N N . ARG A 1 129 ? -10.209 7.928 7.972 1.00 95.94 129 ARG A N 1
ATOM 979 C CA . ARG A 1 129 ? -11.440 8.146 8.755 1.00 95.94 129 ARG A CA 1
ATOM 980 C C . ARG A 1 129 ? -12.633 8.551 7.890 1.00 95.94 129 ARG A C 1
ATOM 982 O O . ARG A 1 129 ? -13.768 8.283 8.275 1.00 95.94 129 ARG A O 1
ATOM 989 N N . LYS A 1 130 ? -12.386 9.218 6.758 1.00 95.81 130 LYS A N 1
ATOM 990 C CA . LYS A 1 130 ? -13.420 9.614 5.795 1.00 95.81 130 LYS A CA 1
ATOM 991 C C . LYS A 1 130 ? -13.874 8.442 4.919 1.00 95.81 130 LYS A C 1
ATOM 993 O O . LYS A 1 130 ? -15.058 8.354 4.617 1.00 95.81 130 LYS A O 1
ATOM 998 N N . THR A 1 131 ? -12.944 7.594 4.485 1.00 95.38 131 THR A N 1
ATOM 999 C CA . THR A 1 131 ? -13.189 6.537 3.485 1.00 95.38 131 THR A CA 1
ATOM 1000 C C . THR A 1 131 ? -13.450 5.155 4.084 1.00 95.38 131 THR A C 1
ATOM 1002 O O . THR A 1 131 ? -14.038 4.313 3.414 1.00 95.38 131 THR A O 1
ATOM 1005 N N . GLY A 1 132 ? -12.982 4.893 5.305 1.00 94.69 132 GLY A N 1
ATOM 1006 C CA . GLY A 1 132 ? -13.076 3.594 5.981 1.00 94.69 132 GLY A CA 1
ATOM 1007 C C . GLY A 1 132 ? -12.146 2.508 5.426 1.00 94.69 132 GLY A C 1
ATOM 1008 O O . GLY A 1 132 ? -12.035 1.434 6.013 1.00 94.69 132 GLY A O 1
ATOM 1009 N N . HIS A 1 133 ? -11.428 2.782 4.336 1.00 95.62 133 HIS A N 1
ATOM 1010 C CA . HIS A 1 133 ? -10.622 1.805 3.608 1.00 95.62 133 HIS A CA 1
ATOM 1011 C C . HIS A 1 133 ? -9.233 2.370 3.313 1.00 95.62 133 HIS A C 1
ATOM 1013 O O . HIS A 1 133 ? -9.064 3.565 3.080 1.00 95.62 133 HIS A O 1
ATOM 1019 N N . CYS A 1 134 ? -8.213 1.511 3.297 1.00 96.12 134 CYS A N 1
ATOM 1020 C CA . CYS A 1 134 ? -6.850 1.943 3.005 1.00 96.12 134 CYS A CA 1
ATOM 1021 C C . CYS A 1 134 ? -6.078 0.879 2.223 1.00 96.12 134 CYS A C 1
ATOM 1023 O O . CYS A 1 134 ? -5.997 -0.280 2.638 1.00 96.12 134 CYS A O 1
ATOM 1025 N N . VAL A 1 135 ? -5.465 1.299 1.114 1.00 96.44 135 VAL A N 1
ATOM 1026 C CA . VAL A 1 135 ? -4.538 0.489 0.319 1.00 96.44 135 VAL A CA 1
ATOM 1027 C C . VAL A 1 135 ? -3.208 1.228 0.229 1.00 96.44 135 VAL A C 1
ATOM 1029 O O . VAL A 1 135 ? -3.125 2.311 -0.344 1.00 96.44 135 VAL A O 1
ATOM 1032 N N . VAL A 1 136 ? -2.149 0.633 0.774 1.00 95.62 136 VAL A N 1
ATOM 1033 C CA . VAL A 1 136 ? -0.796 1.196 0.723 1.00 95.62 136 VAL A CA 1
ATOM 1034 C C . VAL A 1 136 ? -0.002 0.511 -0.382 1.00 95.62 136 VAL A C 1
ATOM 1036 O O . VAL A 1 136 ? 0.144 -0.712 -0.376 1.00 95.62 136 VAL A O 1
ATOM 1039 N N . VAL A 1 137 ? 0.544 1.293 -1.314 1.00 94.56 137 VAL A N 1
ATOM 1040 C CA . VAL A 1 137 ? 1.315 0.787 -2.459 1.00 94.56 137 VAL A CA 1
ATOM 1041 C C . VAL A 1 137 ? 2.763 1.260 -2.376 1.00 94.56 137 VAL A C 1
ATOM 1043 O O . VAL A 1 137 ? 3.020 2.450 -2.213 1.00 94.56 137 VAL A O 1
ATOM 1046 N N . HIS A 1 138 ? 3.723 0.342 -2.505 1.00 92.44 138 HIS A N 1
ATOM 1047 C CA . HIS A 1 138 ? 5.144 0.689 -2.615 1.00 92.44 138 HIS A CA 1
ATOM 1048 C C . HIS A 1 138 ? 5.945 -0.386 -3.355 1.00 92.44 138 HIS A C 1
ATOM 1050 O O . HIS A 1 138 ? 5.566 -1.548 -3.386 1.00 92.44 138 HIS A O 1
ATOM 1056 N N . GLU A 1 139 ? 7.093 -0.040 -3.932 1.00 90.44 139 GLU A N 1
ATOM 1057 C CA . GLU A 1 139 ? 7.883 -1.001 -4.726 1.00 90.44 139 GLU A CA 1
ATOM 1058 C C . GLU A 1 139 ? 8.796 -1.896 -3.879 1.00 90.44 139 GLU A C 1
ATOM 1060 O O . GLU A 1 139 ? 9.131 -3.006 -4.288 1.00 90.44 139 GLU A O 1
ATOM 1065 N N . ALA A 1 140 ? 9.179 -1.435 -2.683 1.00 89.38 140 ALA A N 1
ATOM 1066 C CA . ALA A 1 140 ? 10.014 -2.206 -1.766 1.00 89.38 140 ALA A CA 1
ATOM 1067 C C . ALA A 1 140 ? 9.334 -3.514 -1.322 1.00 89.38 140 ALA A C 1
ATOM 1069 O O . ALA A 1 140 ? 8.119 -3.674 -1.456 1.00 89.38 140 ALA A O 1
ATOM 1070 N N . MET A 1 141 ? 10.121 -4.424 -0.749 1.00 91.56 141 MET A N 1
ATOM 1071 C CA . MET A 1 141 ? 9.642 -5.710 -0.237 1.00 91.56 141 MET A CA 1
ATOM 1072 C C . MET A 1 141 ? 8.492 -5.518 0.762 1.00 91.56 141 MET A C 1
ATOM 1074 O O . MET A 1 141 ? 8.533 -4.631 1.612 1.00 91.56 141 MET A O 1
ATOM 1078 N N . VAL A 1 142 ? 7.480 -6.385 0.695 1.00 91.69 142 VAL A N 1
ATOM 1079 C CA . VAL A 1 142 ? 6.306 -6.339 1.588 1.00 91.69 142 VAL A CA 1
ATOM 1080 C C . VAL A 1 142 ? 6.663 -6.501 3.072 1.00 91.69 142 VAL A C 1
ATOM 1082 O O . VAL A 1 142 ? 5.973 -5.971 3.948 1.00 91.69 142 VAL A O 1
ATOM 1085 N N . ASN A 1 143 ? 7.756 -7.201 3.373 1.00 91.50 143 ASN A N 1
ATOM 1086 C CA . ASN A 1 143 ? 8.239 -7.396 4.738 1.00 91.50 143 ASN A CA 1
ATOM 1087 C C . ASN A 1 143 ? 9.137 -6.229 5.141 1.00 91.50 143 ASN A C 1
ATOM 1089 O O . ASN A 1 143 ? 10.055 -5.890 4.399 1.00 91.50 143 ASN A O 1
ATOM 1093 N N . ALA A 1 144 ? 8.888 -5.655 6.322 1.00 88.94 144 ALA A N 1
ATOM 1094 C CA . ALA A 1 144 ? 9.648 -4.524 6.867 1.00 88.94 144 ALA A CA 1
ATOM 1095 C C . ALA A 1 144 ? 9.764 -3.308 5.916 1.00 88.94 144 ALA A C 1
ATOM 1097 O O . ALA A 1 144 ? 10.701 -2.520 6.019 1.00 88.94 144 ALA A O 1
ATOM 1098 N N . GLY A 1 145 ? 8.821 -3.158 4.980 1.00 88.50 145 GLY A N 1
ATOM 1099 C CA . GLY A 1 145 ? 8.727 -1.999 4.094 1.00 88.50 145 GLY A CA 1
ATOM 1100 C C . GLY A 1 145 ? 7.921 -0.853 4.707 1.00 88.50 145 GLY A C 1
ATOM 1101 O O . GLY A 1 145 ? 7.230 -1.030 5.711 1.00 88.50 145 GLY A O 1
ATOM 1102 N N . THR A 1 146 ? 7.936 0.311 4.055 1.00 91.06 146 THR A N 1
ATOM 1103 C CA . THR A 1 146 ? 7.199 1.512 4.494 1.00 91.06 146 THR A CA 1
ATOM 1104 C C . THR A 1 146 ? 5.708 1.251 4.702 1.00 91.06 146 THR A C 1
ATOM 1106 O O . THR A 1 146 ? 5.104 1.806 5.614 1.00 91.06 146 THR A O 1
ATOM 1109 N N . GLY A 1 147 ? 5.105 0.360 3.908 1.00 92.44 147 GLY A N 1
ATOM 1110 C CA . GLY A 1 147 ? 3.698 0.011 4.079 1.00 92.44 147 GLY A CA 1
ATOM 1111 C C . GLY A 1 147 ? 3.391 -0.717 5.387 1.00 92.44 147 GLY A C 1
ATOM 1112 O O . GLY A 1 147 ? 2.255 -0.661 5.841 1.00 92.44 147 GLY A O 1
ATOM 1113 N N . ALA A 1 148 ? 4.369 -1.391 6.004 1.00 94.56 148 ALA A N 1
ATOM 1114 C CA . ALA A 1 148 ? 4.192 -1.998 7.324 1.00 94.56 148 ALA A CA 1
ATOM 1115 C C . ALA A 1 148 ? 4.055 -0.927 8.416 1.00 94.56 148 ALA A C 1
ATOM 1117 O O . ALA A 1 148 ? 3.140 -1.013 9.226 1.00 94.56 148 ALA A O 1
ATOM 1118 N N . GLU A 1 149 ? 4.913 0.095 8.382 1.00 94.81 149 GLU A N 1
ATOM 1119 C CA . GLU A 1 149 ? 4.878 1.224 9.322 1.00 94.81 149 GLU A CA 1
ATOM 1120 C C . GLU A 1 149 ? 3.565 2.006 9.210 1.00 94.81 149 GLU A C 1
ATOM 1122 O O . GLU A 1 149 ? 2.921 2.295 10.213 1.00 94.81 149 GLU A O 1
ATOM 1127 N N . VAL A 1 150 ? 3.126 2.305 7.982 1.00 95.12 150 VAL A N 1
ATOM 1128 C CA . VAL A 1 150 ? 1.866 3.031 7.752 1.00 95.12 150 VAL A CA 1
ATOM 1129 C C . VAL A 1 150 ? 0.668 2.217 8.244 1.00 95.12 150 VAL A C 1
ATOM 1131 O O . VAL A 1 150 ? -0.184 2.753 8.946 1.00 95.12 150 VAL A O 1
ATOM 1134 N N . ALA A 1 151 ? 0.610 0.920 7.925 1.00 96.00 151 ALA A N 1
ATOM 1135 C CA . ALA A 1 151 ? -0.491 0.063 8.359 1.00 96.00 151 ALA A CA 1
ATOM 1136 C C . ALA A 1 151 ? -0.546 -0.092 9.887 1.00 96.00 151 ALA A C 1
ATOM 1138 O O . ALA A 1 151 ? -1.633 -0.022 10.458 1.00 96.00 151 ALA A O 1
ATOM 1139 N N . ALA A 1 152 ? 0.608 -0.256 10.541 1.00 96.62 152 ALA A N 1
ATOM 1140 C CA . ALA A 1 152 ? 0.690 -0.322 11.997 1.00 96.62 152 ALA A CA 1
ATOM 1141 C C . ALA A 1 152 ? 0.225 0.992 12.636 1.00 96.62 152 ALA A C 1
ATOM 1143 O O . ALA A 1 152 ? -0.654 0.976 13.490 1.00 96.62 152 ALA A O 1
ATOM 1144 N N . ALA A 1 153 ? 0.718 2.136 12.153 1.00 96.25 153 ALA A N 1
ATOM 1145 C CA . ALA A 1 153 ? 0.334 3.443 12.680 1.00 96.25 153 ALA A CA 1
ATOM 1146 C C . ALA A 1 153 ? -1.173 3.730 12.541 1.00 96.25 153 ALA A C 1
ATOM 1148 O O . ALA A 1 153 ? -1.766 4.320 13.438 1.00 96.25 153 ALA A O 1
ATOM 1149 N N . ILE A 1 154 ? -1.794 3.310 11.432 1.00 96.44 154 ILE A N 1
ATOM 1150 C CA . ILE A 1 154 ? -3.246 3.431 11.223 1.00 96.44 154 ILE A CA 1
ATOM 1151 C C . ILE A 1 154 ? -4.022 2.568 12.230 1.00 96.44 154 ILE A C 1
ATOM 1153 O O . ILE A 1 154 ? -5.064 2.992 12.722 1.00 96.44 154 ILE A O 1
ATOM 1157 N N . GLN A 1 155 ? -3.535 1.360 12.524 1.00 96.31 155 GLN A N 1
ATOM 1158 C CA . GLN A 1 155 ? -4.176 0.446 13.474 1.00 96.31 155 GLN A CA 1
ATOM 1159 C C . GLN A 1 155 ? -3.974 0.856 14.938 1.00 96.31 155 GLN A C 1
ATOM 1161 O O . GLN A 1 155 ? -4.840 0.583 15.762 1.00 96.31 155 GLN A O 1
ATOM 1166 N N . GLU A 1 156 ? -2.847 1.486 15.270 1.00 97.06 156 GLU A N 1
ATOM 1167 C CA . GLU A 1 156 ? -2.544 1.958 16.626 1.00 97.06 156 GLU A CA 1
ATOM 1168 C C . GLU A 1 156 ? -3.366 3.189 17.032 1.00 97.06 156 GLU A C 1
ATOM 1170 O O . GLU A 1 156 ? -3.636 3.375 18.219 1.00 97.06 156 GLU A O 1
ATOM 1175 N N . ASP A 1 157 ? -3.768 4.029 16.073 1.00 96.44 157 ASP A N 1
ATOM 1176 C CA . ASP A 1 157 ? -4.572 5.223 16.334 1.00 96.44 157 ASP A CA 1
ATOM 1177 C C . ASP A 1 157 ? -6.036 4.852 16.662 1.00 96.44 157 ASP A C 1
ATOM 1179 O O . ASP A 1 157 ? -6.746 4.348 15.786 1.00 96.44 157 ASP A O 1
ATOM 1183 N N . PRO A 1 158 ? -6.543 5.124 17.882 1.00 95.00 158 PRO A N 1
ATOM 1184 C CA . PRO A 1 158 ? -7.881 4.687 18.295 1.00 95.00 158 PRO A CA 1
ATOM 1185 C C . PRO A 1 158 ? -9.013 5.280 17.448 1.00 95.00 158 PRO A C 1
ATOM 1187 O O . PRO A 1 158 ? -10.005 4.605 17.165 1.00 95.00 158 PRO A O 1
ATOM 1190 N N . ASP A 1 159 ? -8.870 6.542 17.036 1.00 95.62 159 ASP A N 1
ATOM 1191 C CA . ASP A 1 159 ? -9.886 7.249 16.255 1.00 95.62 159 ASP A CA 1
ATOM 1192 C C . ASP A 1 159 ? -9.980 6.703 14.827 1.00 95.62 159 ASP A C 1
ATOM 1194 O O . ASP A 1 159 ? -11.067 6.649 14.250 1.00 95.62 159 ASP A O 1
ATOM 1198 N N . THR A 1 160 ? -8.849 6.289 14.253 1.00 95.62 160 THR A N 1
ATOM 1199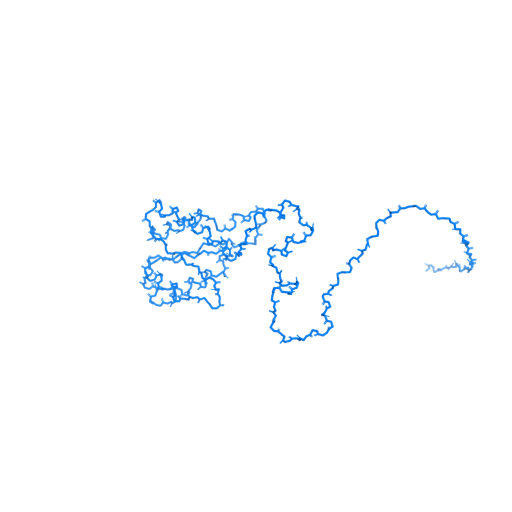 C CA . THR A 1 160 ? -8.787 5.701 12.910 1.00 95.62 160 THR A CA 1
ATOM 1200 C C . THR A 1 160 ? -9.174 4.227 12.919 1.00 95.62 160 THR A C 1
ATOM 1202 O O . THR A 1 160 ? -9.950 3.805 12.064 1.00 95.62 160 THR A O 1
ATOM 1205 N N . PHE A 1 161 ? -8.721 3.452 13.910 1.00 96.38 161 PHE A N 1
ATOM 1206 C CA . PHE A 1 161 ? -9.034 2.026 14.023 1.00 96.38 161 PHE A CA 1
ATOM 1207 C C . PHE A 1 161 ? -10.543 1.760 14.069 1.00 96.38 161 PHE A C 1
ATOM 1209 O O . PHE A 1 161 ? -11.042 0.902 13.348 1.00 96.38 161 PHE A O 1
ATOM 1216 N N . ASN A 1 162 ? -11.289 2.551 14.844 1.00 95.62 162 ASN A N 1
ATOM 1217 C CA . ASN A 1 162 ? -12.745 2.410 14.958 1.00 95.62 162 ASN A CA 1
ATOM 1218 C C . ASN A 1 162 ? -13.514 2.772 13.673 1.00 95.62 162 ASN A C 1
ATOM 1220 O O . ASN A 1 162 ? -14.718 2.530 13.597 1.00 95.62 162 ASN A O 1
ATOM 1224 N N . ARG A 1 163 ? -12.854 3.400 12.693 1.00 96.50 163 ARG A N 1
ATOM 1225 C CA . ARG A 1 163 ? -13.445 3.796 11.407 1.00 96.50 163 ARG A CA 1
ATOM 1226 C C . ARG A 1 163 ? -13.100 2.842 10.268 1.00 96.50 163 ARG A C 1
ATOM 1228 O O . ARG A 1 163 ? -13.680 2.991 9.201 1.00 96.50 163 ARG A O 1
ATOM 1235 N N . LEU A 1 164 ? -12.170 1.908 10.465 1.00 96.38 164 LEU A N 1
ATOM 1236 C CA . LEU A 1 164 ? -11.800 0.944 9.433 1.00 96.38 164 LEU A CA 1
ATOM 1237 C C . LEU A 1 164 ? -12.932 -0.062 9.201 1.00 96.38 164 LEU A C 1
ATOM 1239 O O . LEU A 1 164 ? -13.327 -0.781 10.115 1.00 96.38 164 LEU A O 1
ATOM 1243 N N . GLU A 1 165 ? -13.403 -0.137 7.961 1.00 96.12 165 GLU A N 1
ATOM 1244 C CA . GLU A 1 165 ? -14.405 -1.109 7.504 1.00 96.12 165 GLU A CA 1
ATOM 1245 C C . GLU A 1 165 ? -13.735 -2.397 6.999 1.00 96.12 165 GLU A C 1
ATOM 1247 O O . GLU A 1 165 ? -14.269 -3.491 7.163 1.00 96.12 165 GLU A O 1
ATOM 1252 N N . ALA A 1 166 ? -12.503 -2.283 6.494 1.00 96.56 166 ALA A N 1
ATOM 1253 C CA . ALA A 1 166 ? -11.693 -3.393 6.005 1.00 96.56 166 ALA A CA 1
ATOM 1254 C C . ALA A 1 166 ? -10.248 -3.315 6.536 1.00 96.56 166 ALA A C 1
ATOM 1256 O O . ALA A 1 166 ? -9.750 -2.230 6.860 1.00 96.56 166 ALA A O 1
ATOM 1257 N N . PRO A 1 167 ? -9.516 -4.445 6.610 1.00 96.19 167 PRO A N 1
ATOM 1258 C CA . PRO A 1 167 ? -8.105 -4.427 6.979 1.00 96.19 167 PRO A CA 1
ATOM 1259 C C . PRO A 1 167 ? -7.272 -3.640 5.957 1.00 96.19 167 PRO A C 1
ATOM 1261 O O . PRO A 1 167 ? -7.471 -3.761 4.749 1.00 96.19 167 PRO A O 1
ATOM 1264 N N . VAL A 1 168 ? -6.279 -2.888 6.444 1.00 96.38 168 VAL A N 1
ATOM 1265 C CA . VAL A 1 168 ? -5.354 -2.126 5.588 1.00 96.38 168 VAL A CA 1
ATOM 1266 C C . VAL A 1 168 ? -4.619 -3.075 4.638 1.00 96.38 168 VAL A C 1
ATOM 1268 O O . VAL A 1 168 ? -3.810 -3.907 5.065 1.00 96.38 1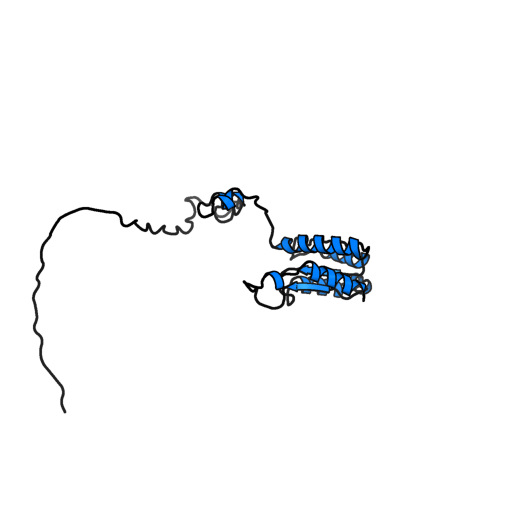68 VAL A O 1
ATOM 1271 N N . ALA A 1 169 ? -4.871 -2.941 3.336 1.00 96.31 169 ALA A N 1
ATOM 1272 C CA . ALA A 1 169 ? -4.206 -3.745 2.322 1.00 96.31 169 ALA A CA 1
ATOM 1273 C C . ALA A 1 169 ? -2.843 -3.150 1.966 1.00 96.31 169 ALA A C 1
ATOM 1275 O O . ALA A 1 169 ? -2.668 -1.936 1.869 1.00 96.31 169 ALA A O 1
ATOM 1276 N N . ARG A 1 170 ? -1.856 -4.020 1.739 1.00 95.69 170 ARG A N 1
ATOM 1277 C CA . ARG A 1 170 ? -0.492 -3.622 1.374 1.00 95.69 170 ARG A CA 1
ATOM 1278 C C . ARG A 1 170 ? -0.107 -4.277 0.058 1.00 95.69 170 ARG A C 1
ATOM 1280 O O . ARG A 1 170 ? 0.037 -5.496 -0.012 1.00 95.69 170 ARG A O 1
ATOM 1287 N N . VAL A 1 171 ? 0.086 -3.465 -0.974 1.00 95.38 171 VAL A N 1
ATOM 1288 C CA . VAL A 1 171 ? 0.475 -3.913 -2.313 1.00 95.38 171 VAL A CA 1
ATOM 1289 C C . VAL A 1 171 ? 1.933 -3.541 -2.536 1.00 95.38 171 VAL A C 1
ATOM 1291 O O . VAL A 1 171 ? 2.265 -2.404 -2.862 1.00 95.38 171 VAL A O 1
ATOM 1294 N N . ALA A 1 172 ? 2.817 -4.517 -2.344 1.00 93.88 172 ALA A N 1
ATOM 1295 C CA . ALA A 1 172 ? 4.254 -4.283 -2.276 1.00 93.88 172 ALA A CA 1
ATOM 1296 C C . ALA A 1 172 ? 5.079 -5.310 -3.049 1.00 93.88 172 ALA A C 1
ATOM 1298 O O . ALA A 1 172 ? 4.574 -6.384 -3.380 1.00 93.88 172 ALA A O 1
ATOM 1299 N N . GLY A 1 173 ? 6.338 -5.000 -3.358 1.00 92.75 173 GLY A N 1
ATOM 1300 C CA . GLY A 1 173 ? 7.247 -5.962 -3.982 1.00 92.75 173 GLY A CA 1
ATOM 1301 C C . GLY A 1 173 ? 7.285 -7.288 -3.215 1.00 92.75 173 GLY A C 1
ATOM 1302 O O . GLY A 1 173 ? 7.136 -7.311 -1.987 1.00 92.75 173 GLY A O 1
ATOM 1303 N N . TRP A 1 174 ? 7.459 -8.410 -3.915 1.00 92.12 174 TRP A N 1
ATOM 1304 C CA . TRP A 1 174 ? 7.544 -9.707 -3.240 1.00 92.12 174 TRP A CA 1
ATOM 1305 C C . TRP A 1 174 ? 8.771 -9.757 -2.321 1.00 92.12 174 TRP A C 1
ATOM 1307 O O . TRP A 1 174 ? 9.738 -9.013 -2.492 1.00 92.12 174 TRP A O 1
ATOM 1317 N N . SER A 1 175 ? 8.752 -10.648 -1.327 1.00 91.38 175 SER A N 1
ATOM 1318 C CA . SER A 1 175 ? 9.863 -10.844 -0.383 1.00 91.38 175 SER A CA 1
ATOM 1319 C C . SER A 1 175 ? 11.039 -11.612 -1.002 1.00 91.38 175 SER A C 1
ATOM 1321 O O . SER A 1 175 ? 11.549 -12.564 -0.417 1.00 91.38 175 SER A O 1
ATOM 1323 N N . ILE A 1 176 ? 11.465 -11.201 -2.192 1.00 89.81 176 ILE A N 1
ATOM 1324 C CA . ILE A 1 176 ? 12.610 -11.741 -2.920 1.00 89.81 176 ILE A CA 1
ATOM 1325 C C . ILE A 1 176 ? 13.606 -10.623 -3.222 1.00 89.81 176 ILE A C 1
ATOM 1327 O O . ILE A 1 176 ? 13.248 -9.447 -3.281 1.00 89.81 176 ILE A O 1
ATOM 1331 N N . HIS A 1 177 ? 14.866 -10.990 -3.440 1.00 88.88 177 HIS A N 1
ATOM 1332 C CA . HIS A 1 177 ? 15.825 -10.056 -4.020 1.00 88.88 177 HIS A CA 1
ATOM 1333 C C . HIS A 1 177 ? 15.375 -9.663 -5.432 1.00 88.88 177 HIS A C 1
ATOM 1335 O O . HIS A 1 177 ? 14.888 -10.522 -6.169 1.00 88.88 177 HIS A O 1
ATOM 1341 N N . THR A 1 178 ? 15.551 -8.392 -5.805 1.00 86.00 178 THR A N 1
ATOM 1342 C CA . THR A 1 178 ? 15.095 -7.861 -7.094 1.00 86.00 178 THR A CA 1
ATOM 1343 C C . THR A 1 178 ? 15.676 -8.676 -8.255 1.00 86.00 178 THR A C 1
ATOM 1345 O O . THR A 1 178 ? 16.892 -8.672 -8.460 1.00 86.00 178 THR A O 1
ATOM 1348 N N . PRO A 1 179 ? 14.836 -9.399 -9.015 1.00 88.44 179 PRO A N 1
ATOM 1349 C CA . PRO A 1 179 ? 15.309 -10.234 -10.108 1.00 88.44 179 PRO A CA 1
ATOM 1350 C C . PRO A 1 179 ? 15.517 -9.397 -11.372 1.00 88.44 179 PRO A C 1
ATOM 1352 O O . PRO A 1 179 ? 14.677 -8.572 -11.702 1.00 88.44 179 PRO A O 1
ATOM 1355 N N . LEU A 1 180 ? 16.583 -9.666 -12.132 1.00 90.31 180 LEU A N 1
ATOM 1356 C CA . LEU A 1 180 ? 16.861 -8.942 -13.379 1.00 90.31 180 LEU A CA 1
ATOM 1357 C C . LEU A 1 180 ? 15.833 -9.259 -14.482 1.00 90.31 180 LEU A C 1
ATOM 1359 O O . LEU A 1 180 ? 15.199 -8.365 -15.028 1.00 90.31 180 LEU A O 1
ATOM 1363 N N . LEU A 1 181 ? 15.642 -10.543 -14.808 1.00 92.06 181 LEU A N 1
ATOM 1364 C CA . LEU A 1 181 ? 14.732 -10.954 -15.891 1.00 92.06 181 LEU A CA 1
ATOM 1365 C C . LEU A 1 181 ? 13.250 -10.806 -15.507 1.00 92.06 181 LEU A C 1
ATOM 1367 O O . LEU A 1 181 ? 12.401 -10.582 -16.365 1.00 92.06 181 LEU A O 1
ATOM 1371 N N . TYR A 1 182 ? 12.945 -10.932 -14.214 1.00 90.31 182 TYR A N 1
ATOM 1372 C CA . TYR A 1 182 ? 11.577 -10.969 -13.691 1.00 90.31 182 TYR A CA 1
ATOM 1373 C C . TYR A 1 182 ? 11.194 -9.703 -12.916 1.00 90.31 182 TYR A C 1
ATOM 1375 O O . TYR A 1 182 ? 10.235 -9.727 -12.148 1.00 90.31 182 TYR A O 1
ATOM 1383 N N . GLU A 1 183 ? 11.927 -8.601 -13.100 1.00 89.88 183 GLU A N 1
ATOM 1384 C CA . GLU A 1 183 ? 11.725 -7.347 -12.359 1.00 89.88 183 GLU A CA 1
ATOM 1385 C C . GLU A 1 183 ? 10.269 -6.870 -12.432 1.00 89.88 183 GLU A C 1
ATOM 1387 O O . GLU A 1 183 ? 9.651 -6.556 -11.415 1.00 89.88 183 GLU A O 1
ATOM 1392 N N . ARG A 1 184 ? 9.685 -6.932 -13.634 1.00 88.38 184 ARG A N 1
ATOM 1393 C CA . ARG A 1 184 ? 8.298 -6.526 -13.907 1.00 88.38 184 ARG A CA 1
ATOM 1394 C C . ARG A 1 184 ? 7.257 -7.314 -13.113 1.00 88.38 184 ARG A C 1
ATOM 1396 O O . ARG A 1 184 ? 6.192 -6.785 -12.844 1.00 88.38 184 ARG A O 1
ATOM 1403 N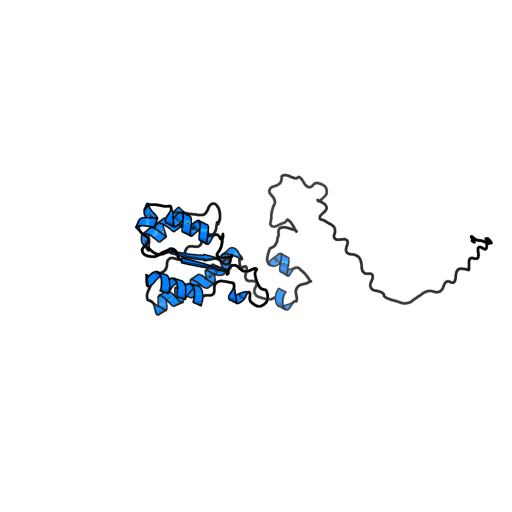 N . PHE A 1 185 ? 7.552 -8.562 -12.750 1.00 90.06 185 PHE A N 1
ATOM 1404 C CA . PHE A 1 185 ? 6.654 -9.389 -11.937 1.00 90.06 185 PHE A CA 1
ATOM 1405 C C . PHE A 1 185 ? 6.826 -9.141 -10.437 1.00 90.06 185 PHE A C 1
ATOM 1407 O O . PHE A 1 185 ? 5.966 -9.527 -9.643 1.00 90.06 185 PHE A O 1
ATOM 1414 N N . ASN A 1 186 ? 7.951 -8.538 -10.042 1.00 90.62 186 ASN A N 1
ATOM 1415 C CA . ASN A 1 186 ? 8.221 -8.199 -8.656 1.00 90.62 186 ASN A CA 1
ATOM 1416 C C . ASN A 1 186 ? 7.546 -6.888 -8.249 1.00 90.62 186 ASN A C 1
ATOM 1418 O O . ASN A 1 186 ? 6.913 -6.830 -7.196 1.00 90.62 186 ASN A O 1
ATOM 1422 N N . VAL A 1 187 ? 7.670 -5.857 -9.087 1.00 89.69 187 VAL A N 1
ATOM 1423 C CA . VAL A 1 187 ? 7.072 -4.534 -8.859 1.00 89.69 187 VAL A CA 1
ATOM 1424 C C . VAL A 1 187 ? 5.534 -4.630 -8.909 1.00 89.69 187 VAL A C 1
ATOM 1426 O O . VAL A 1 187 ? 5.000 -5.396 -9.712 1.00 89.69 187 VAL A O 1
ATOM 1429 N N . PRO A 1 188 ? 4.791 -3.899 -8.053 1.00 92.50 188 PRO A N 1
ATOM 1430 C CA . PRO A 1 188 ? 3.332 -3.830 -8.132 1.00 92.50 188 PRO A CA 1
ATOM 1431 C C . PRO A 1 188 ? 2.843 -3.356 -9.505 1.00 92.50 188 PRO A C 1
ATOM 1433 O O . PRO A 1 188 ? 3.100 -2.221 -9.897 1.00 92.50 188 PRO A O 1
ATOM 1436 N N . ASP A 1 189 ? 2.092 -4.214 -10.193 1.00 93.38 189 ASP A N 1
ATOM 1437 C CA . ASP A 1 189 ? 1.415 -3.883 -11.448 1.00 93.38 189 ASP A CA 1
ATOM 1438 C C . ASP A 1 189 ? 0.005 -3.306 -11.213 1.00 93.38 189 ASP A C 1
ATOM 1440 O O . ASP A 1 189 ? -0.601 -3.505 -10.155 1.00 93.38 189 ASP A O 1
ATOM 1444 N N . VAL A 1 190 ? -0.539 -2.634 -12.232 1.00 95.12 190 VAL A N 1
ATOM 1445 C CA . VAL A 1 190 ? -1.880 -2.026 -12.249 1.00 95.12 190 VAL A CA 1
ATOM 1446 C C . VAL A 1 190 ? -2.951 -3.051 -11.883 1.00 95.12 190 VAL A C 1
ATOM 1448 O O . VAL A 1 190 ? -3.816 -2.761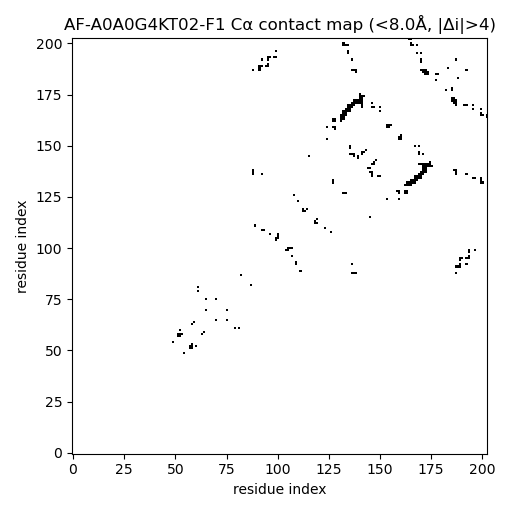 -11.059 1.00 95.12 190 VAL A O 1
ATOM 1451 N N . ALA A 1 191 ? -2.870 -4.260 -12.450 1.00 95.75 191 ALA A N 1
ATOM 1452 C CA . ALA A 1 191 ? -3.821 -5.333 -12.168 1.00 95.75 191 ALA A CA 1
ATOM 1453 C C . ALA A 1 191 ? -3.808 -5.723 -10.684 1.00 95.75 191 ALA A C 1
ATOM 1455 O O . ALA A 1 191 ? -4.855 -5.835 -10.057 1.00 95.75 191 ALA A O 1
ATOM 1456 N N . ARG A 1 192 ? -2.617 -5.831 -10.081 1.00 95.50 192 ARG A N 1
ATOM 1457 C CA . ARG A 1 192 ? -2.489 -6.215 -8.672 1.00 95.50 192 ARG A CA 1
ATOM 1458 C C . ARG A 1 192 ? -3.042 -5.143 -7.735 1.00 95.50 192 ARG A C 1
ATOM 1460 O O . ARG A 1 192 ? -3.5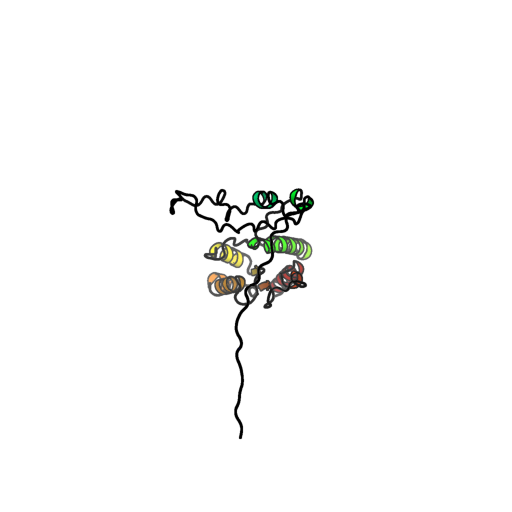94 -5.484 -6.694 1.00 95.50 192 ARG A O 1
ATOM 1467 N N . ILE A 1 193 ? -2.886 -3.865 -8.080 1.00 96.00 193 ILE A N 1
ATOM 1468 C CA . ILE A 1 193 ? -3.474 -2.760 -7.312 1.00 96.00 193 ILE A CA 1
ATOM 1469 C C . ILE A 1 193 ? -5.002 -2.804 -7.424 1.00 96.00 193 ILE A C 1
ATOM 1471 O O . ILE A 1 193 ? -5.674 -2.791 -6.397 1.00 96.00 193 ILE A O 1
ATOM 1475 N N . TYR A 1 194 ? -5.538 -2.932 -8.641 1.00 96.38 194 TYR A N 1
ATOM 1476 C CA . TYR A 1 194 ? -6.978 -3.039 -8.893 1.00 96.38 194 TYR A CA 1
ATOM 1477 C C . TYR A 1 194 ? -7.618 -4.216 -8.138 1.00 96.38 194 TYR A C 1
ATOM 1479 O O . TYR A 1 194 ? -8.605 -4.032 -7.428 1.00 96.38 194 TYR A O 1
ATOM 1487 N N . ASP A 1 195 ? -7.008 -5.403 -8.196 1.00 96.94 195 ASP A N 1
ATOM 1488 C CA . ASP A 1 195 ? -7.507 -6.591 -7.495 1.00 96.94 195 ASP A CA 1
ATOM 1489 C C . ASP A 1 195 ? -7.557 -6.386 -5.974 1.00 96.94 195 ASP A C 1
ATOM 1491 O O . ASP A 1 195 ? -8.468 -6.870 -5.303 1.00 96.94 195 ASP A O 1
ATOM 1495 N N . ASN A 1 196 ? -6.586 -5.656 -5.413 1.00 96.62 196 ASN A N 1
ATOM 1496 C CA . ASN A 1 196 ? -6.582 -5.338 -3.986 1.00 96.62 196 ASN A CA 1
ATOM 1497 C C . ASN A 1 196 ? -7.634 -4.289 -3.621 1.00 96.62 196 ASN A C 1
ATOM 1499 O O . ASN A 1 196 ? -8.243 -4.425 -2.566 1.00 96.62 196 ASN A O 1
ATOM 1503 N N . ILE A 1 197 ? -7.881 -3.291 -4.477 1.00 96.06 197 ILE A N 1
ATOM 1504 C CA . ILE A 1 197 ? -8.988 -2.339 -4.285 1.00 96.06 197 ILE A CA 1
ATOM 1505 C C . ILE A 1 197 ? -10.309 -3.107 -4.218 1.00 96.06 197 ILE A C 1
ATOM 1507 O O . ILE A 1 197 ? -11.055 -2.959 -3.256 1.00 96.06 197 ILE A O 1
ATOM 1511 N N . LYS A 1 198 ? -10.553 -3.999 -5.183 1.00 96.06 198 LYS A N 1
ATOM 1512 C CA . LYS A 1 198 ? -11.753 -4.839 -5.206 1.00 96.06 198 LYS A CA 1
ATOM 1513 C C . LYS A 1 198 ? -11.876 -5.704 -3.950 1.00 96.06 198 LYS A C 1
ATOM 1515 O O . LYS A 1 198 ? -12.908 -5.700 -3.295 1.00 96.06 198 LYS A O 1
ATOM 1520 N N . ARG A 1 199 ? -10.792 -6.379 -3.559 1.00 96.25 199 ARG A N 1
ATOM 1521 C CA . ARG A 1 199 ? -10.761 -7.221 -2.354 1.00 96.25 199 ARG A CA 1
ATOM 1522 C C . ARG A 1 199 ? -11.076 -6.454 -1.068 1.00 96.25 199 ARG A C 1
ATOM 1524 O O . ARG A 1 199 ? -11.635 -7.038 -0.150 1.00 96.25 199 ARG A O 1
ATOM 1531 N N . VAL A 1 200 ? -10.645 -5.199 -0.978 1.00 96.19 200 VAL A N 1
ATOM 1532 C CA . VAL A 1 200 ? -10.882 -4.340 0.189 1.00 96.19 200 VAL A CA 1
ATOM 1533 C C . VAL A 1 200 ? -12.336 -3.880 0.254 1.00 96.19 200 VAL A C 1
ATOM 1535 O O . VAL A 1 200 ? -12.870 -3.788 1.348 1.00 96.19 200 VAL A O 1
ATOM 1538 N N . LEU A 1 201 ? -12.973 -3.646 -0.895 1.00 94.25 201 LEU A N 1
ATOM 1539 C CA . LEU A 1 201 ? -14.390 -3.280 -0.975 1.00 94.25 201 LEU A CA 1
ATOM 1540 C C . LEU A 1 201 ? -15.341 -4.457 -0.717 1.00 94.25 201 LEU A C 1
ATOM 1542 O O . LEU A 1 201 ? -16.464 -4.242 -0.278 1.00 94.25 201 LEU A O 1
ATOM 1546 N N . ASP A 1 202 ? -14.906 -5.686 -1.005 1.00 95.25 202 ASP A N 1
ATOM 1547 C CA . ASP A 1 202 ? -15.707 -6.908 -0.835 1.00 95.25 202 ASP A CA 1
ATOM 1548 C C . ASP A 1 202 ? -15.714 -7.458 0.617 1.00 95.25 202 ASP A C 1
ATOM 1550 O O . ASP A 1 202 ? -16.259 -8.542 0.844 1.00 95.25 202 ASP A O 1
ATOM 1554 N N . TYR A 1 203 ? -15.061 -6.788 1.578 1.00 92.69 203 TYR A N 1
ATOM 155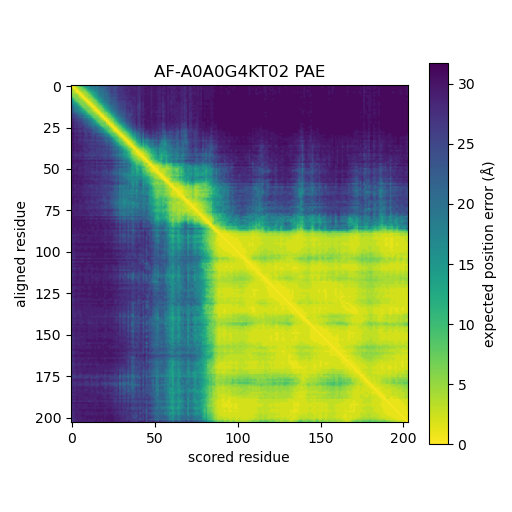5 C CA . TYR A 1 203 ? -14.890 -7.265 2.964 1.00 92.69 203 TYR A CA 1
ATOM 1556 C C . TYR A 1 203 ? -16.149 -7.071 3.821 1.00 92.69 203 TYR A C 1
ATOM 1558 O O . TYR A 1 203 ? -16.447 -7.988 4.625 1.00 92.69 203 TYR A O 1
#

Radius of gyration: 32.35 Å; Cα contacts (8 Å, |Δi|>4): 160; chains: 1; bounding box: 100×71×56 Å

pLDDT: mean 75.59, std 22.65, range [27.12, 97.06]

Sequence (203 aa):
MKLSPLRNAARRALAPSRTSCLTSSLAPSLTLLSRNYSSHAPNAKLNLPIDYATTSLLAHSSQTALATTDLPAEARAGPTKKMNLFQAPLYTCMSAIQRAEEELGISVELIDLRTIYPWDKETVFNSVRKTGHCVVVHEAMVNAGTGAEVAAAIQEDPDTFNRLEAPVARVAGWSIHTPLLYERFNVPDVARIYDNIKRVLDY

InterPro domains:
  IPR009014 Transketolase C-terminal/Pyruvate-ferredoxin oxidoreductase domain II [G3DSA:3.40.50.920] (85-199)
  IPR009014 Transketolase C-terminal/Pyruvate-ferredoxin oxidoreductase domain II [SSF52922] (90-203)
  IPR033248 Transketolase, C-terminal domain [PF02780] (90-179)